Protein AF-A0A963VNA3-F1 (afdb_monomer)

Foldseek 3Di:
DVVCLLVCLVPPDLVRLVVVLVVVLVVLVVVLVVCCVPPVVVRPNVVSVVVSVVSSVVSVVSSVVSVVVVVVVVVVVVVVVVVVVVVVVVVLVQQADPLQRAGAQNVVVVVVVVLLVVQVPDPDFQWKKKKKKKAKPPLVVQCVPQNPVSSSLLSNQLSVQLVVLDDPPKGKYDHDDRMIMIMGTSDDPVRVVVSLVSSQVSQQVRRADPSDRPDGIGMDMDMDMDHD

Structure (mmCIF, N/CA/C/O backbone):
data_AF-A0A963VNA3-F1
#
_entry.id   AF-A0A963VNA3-F1
#
loop_
_atom_site.group_PDB
_atom_site.id
_atom_site.type_symbol
_atom_site.label_atom_id
_atom_site.label_alt_id
_atom_site.label_comp_id
_atom_site.label_asym_id
_atom_site.label_entity_id
_atom_site.label_seq_id
_atom_site.pdbx_PDB_ins_code
_atom_site.Cartn_x
_atom_site.Cartn_y
_atom_site.Cartn_z
_atom_site.occupancy
_atom_site.B_iso_or_equiv
_atom_site.auth_seq_id
_atom_site.auth_comp_id
_atom_site.auth_asym_id
_atom_site.auth_atom_id
_atom_site.pdbx_PDB_model_num
ATOM 1 N N . LEU A 1 1 ? 35.959 -0.599 -39.686 1.00 54.41 1 LEU A N 1
ATOM 2 C CA . LEU A 1 1 ? 35.406 0.758 -39.447 1.00 54.41 1 LEU A CA 1
ATOM 3 C C . LEU A 1 1 ? 33.907 0.744 -39.119 1.00 54.41 1 LEU A C 1
ATOM 5 O O . LEU A 1 1 ? 33.527 1.304 -38.102 1.00 54.41 1 LEU A O 1
ATOM 9 N N . VAL A 1 2 ? 33.069 0.065 -39.918 1.00 52.06 2 VAL A N 1
ATOM 10 C CA . VAL A 1 2 ? 31.602 -0.014 -39.713 1.00 52.06 2 VAL A CA 1
ATOM 11 C C . VAL A 1 2 ? 31.220 -0.516 -38.312 1.00 52.06 2 VAL A C 1
ATOM 13 O O . VAL A 1 2 ? 30.383 0.091 -37.657 1.00 52.06 2 VAL A O 1
ATOM 16 N N . VAL A 1 3 ? 31.900 -1.545 -37.795 1.00 55.53 3 VAL A N 1
ATOM 17 C CA . VAL A 1 3 ? 31.658 -2.074 -36.436 1.00 55.53 3 VAL A CA 1
ATOM 18 C C . VAL A 1 3 ? 31.943 -1.028 -35.344 1.00 55.53 3 VAL A C 1
ATOM 20 O O . VAL A 1 3 ? 31.162 -0.891 -34.410 1.00 55.53 3 VAL A O 1
ATOM 23 N N . VAL A 1 4 ? 33.002 -0.222 -35.487 1.00 58.62 4 VAL A N 1
ATOM 24 C CA . VAL A 1 4 ? 33.363 0.836 -34.519 1.00 58.62 4 VAL A CA 1
ATOM 25 C C . VAL A 1 4 ? 32.332 1.970 -34.518 1.00 58.62 4 VAL A C 1
ATOM 27 O O . VAL A 1 4 ? 32.009 2.502 -33.462 1.00 58.62 4 VAL A O 1
ATOM 30 N N . LEU A 1 5 ? 31.758 2.300 -35.677 1.00 57.56 5 LEU A N 1
ATOM 31 C CA . LEU A 1 5 ? 30.681 3.291 -35.796 1.00 57.56 5 LEU A CA 1
ATOM 32 C C . LEU A 1 5 ? 29.348 2.789 -35.226 1.00 57.56 5 LEU A C 1
ATOM 34 O O . LEU A 1 5 ? 28.646 3.549 -34.563 1.00 57.56 5 LEU A O 1
ATOM 38 N N . VAL A 1 6 ? 29.025 1.509 -35.426 1.00 57.31 6 VAL A N 1
ATOM 39 C CA . VAL A 1 6 ? 27.819 0.882 -34.860 1.00 57.31 6 VAL A CA 1
ATOM 40 C C . VAL A 1 6 ? 27.892 0.825 -33.331 1.00 57.31 6 VAL A C 1
ATOM 42 O O . VAL A 1 6 ? 26.910 1.150 -32.667 1.00 57.31 6 VAL A O 1
ATOM 45 N N . PHE A 1 7 ? 29.053 0.486 -32.757 1.00 58.09 7 PHE A N 1
ATOM 46 C CA . PHE A 1 7 ? 29.244 0.478 -31.301 1.00 58.09 7 PHE A CA 1
ATOM 47 C C . PHE A 1 7 ? 29.410 1.885 -30.706 1.00 58.09 7 PHE A C 1
ATOM 49 O O . PHE A 1 7 ? 28.882 2.155 -29.628 1.00 58.09 7 PHE A O 1
ATOM 56 N N . GLY A 1 8 ? 30.050 2.814 -31.423 1.00 57.50 8 GLY A N 1
ATOM 57 C CA . GLY A 1 8 ? 30.144 4.224 -31.030 1.00 57.50 8 GLY A CA 1
ATOM 58 C C . GLY A 1 8 ? 28.784 4.926 -30.963 1.00 57.50 8 GLY A C 1
ATOM 59 O O . GLY A 1 8 ? 28.607 5.826 -30.150 1.00 57.50 8 GLY A O 1
ATOM 60 N N . GLY A 1 9 ? 27.788 4.461 -31.727 1.00 58.12 9 GLY A N 1
ATOM 61 C CA . GLY A 1 9 ? 26.406 4.951 -31.668 1.00 58.12 9 GLY A CA 1
ATOM 62 C C . GLY A 1 9 ? 25.715 4.798 -30.308 1.00 58.12 9 GLY A C 1
ATOM 63 O O . GLY A 1 9 ? 24.714 5.464 -30.052 1.00 58.12 9 GLY A O 1
ATOM 64 N N . PHE A 1 10 ? 26.245 3.950 -29.422 1.00 57.84 10 PHE A N 1
ATOM 65 C CA . PHE A 1 10 ? 25.701 3.740 -28.079 1.00 57.84 10 PHE A CA 1
ATOM 66 C C . PHE A 1 10 ? 26.322 4.651 -27.010 1.00 57.84 10 PHE A C 1
ATOM 68 O O . PHE A 1 10 ? 25.714 4.830 -25.955 1.00 57.84 10 PHE A O 1
ATOM 75 N N . SER A 1 11 ? 27.497 5.235 -27.263 1.00 57.84 11 SER A N 1
ATOM 76 C CA . SER A 1 11 ? 28.274 5.991 -26.266 1.00 57.84 11 SER A CA 1
ATOM 77 C C . SER A 1 11 ? 28.661 7.405 -26.707 1.00 57.84 11 SER A C 1
ATOM 79 O O . SER A 1 11 ? 28.899 8.261 -25.857 1.00 57.84 11 SER A O 1
ATOM 81 N N . ALA A 1 12 ? 28.691 7.683 -28.011 1.00 62.47 12 ALA A N 1
ATOM 82 C CA . ALA A 1 12 ? 29.064 8.979 -28.556 1.00 62.47 12 ALA A CA 1
ATOM 83 C C . ALA A 1 12 ? 27.859 9.924 -28.663 1.00 62.47 12 ALA A C 1
ATOM 85 O O . ALA A 1 12 ? 26.745 9.551 -29.035 1.00 62.47 12 ALA A O 1
ATOM 86 N N . THR A 1 13 ? 28.089 11.197 -28.363 1.00 68.19 13 THR A N 1
ATOM 87 C CA . THR A 1 13 ? 27.110 12.261 -28.606 1.00 68.19 13 THR A CA 1
ATOM 88 C C . THR A 1 13 ? 26.896 12.476 -30.114 1.00 68.19 13 THR A C 1
ATOM 90 O O . THR A 1 13 ? 27.803 12.207 -30.907 1.00 68.19 13 THR A O 1
ATOM 93 N N . PRO A 1 14 ? 25.745 13.030 -30.548 1.00 68.69 14 PRO A N 1
ATOM 94 C CA . PRO A 1 14 ? 25.487 13.309 -31.966 1.00 68.69 14 PRO A CA 1
ATOM 95 C C . PRO A 1 14 ? 26.593 14.140 -32.638 1.00 68.69 14 PRO A C 1
ATOM 97 O O . PRO A 1 14 ? 26.905 13.938 -33.809 1.00 68.69 14 PRO A O 1
ATOM 100 N N . ME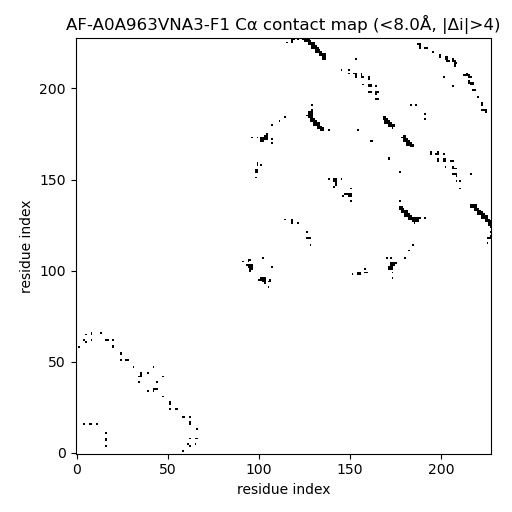T A 1 15 ? 27.235 15.039 -31.885 1.00 70.44 15 MET A N 1
ATOM 101 C CA . MET A 1 15 ? 28.359 15.850 -32.358 1.00 70.44 15 MET A CA 1
ATOM 102 C C . MET A 1 15 ? 29.630 15.016 -32.573 1.00 70.44 15 MET A C 1
ATOM 104 O O . MET A 1 15 ? 30.284 15.154 -33.604 1.00 70.44 15 MET A O 1
ATOM 108 N N . GLN A 1 16 ? 29.945 14.102 -31.651 1.00 74.69 16 GLN A N 1
ATOM 109 C CA . GLN A 1 16 ? 31.069 13.169 -31.790 1.00 74.69 16 GLN A CA 1
ATOM 110 C C . GLN A 1 16 ? 30.852 12.185 -32.948 1.00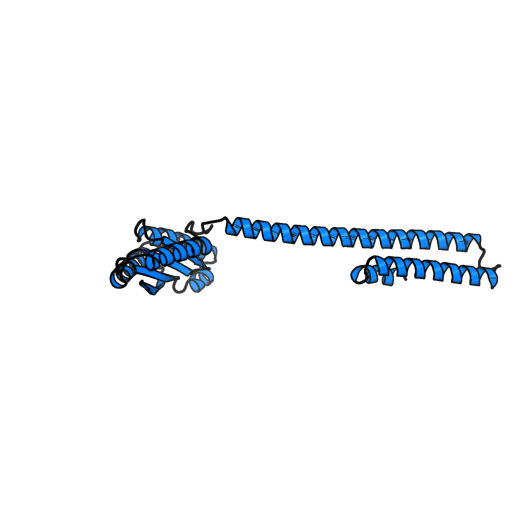 74.69 16 GLN A C 1
ATOM 112 O O . GLN A 1 16 ? 31.788 11.909 -33.689 1.00 74.69 16 GLN A O 1
ATOM 117 N N . MET A 1 17 ? 29.619 11.714 -33.164 1.00 71.56 17 MET A N 1
ATOM 118 C CA . MET A 1 17 ? 29.275 10.866 -34.315 1.00 71.56 17 MET A CA 1
ATOM 119 C C . MET A 1 17 ? 29.457 11.591 -35.649 1.00 71.56 17 MET A C 1
ATOM 121 O O . MET A 1 17 ? 30.030 11.019 -36.576 1.00 71.56 17 MET A O 1
ATOM 125 N N . ARG A 1 18 ? 29.033 12.857 -35.745 1.00 72.19 18 ARG A N 1
ATOM 126 C CA . ARG A 1 18 ? 29.261 13.678 -36.946 1.00 72.19 18 ARG A CA 1
ATOM 127 C C . ARG A 1 18 ? 30.748 13.921 -37.190 1.00 72.19 18 ARG A C 1
ATOM 129 O O . ARG A 1 18 ? 31.206 13.726 -38.311 1.00 72.19 18 ARG A O 1
ATOM 136 N N . ALA A 1 19 ? 31.508 14.268 -36.151 1.00 77.44 19 ALA A N 1
ATOM 137 C CA . ALA A 1 19 ? 32.954 14.460 -36.252 1.00 77.44 19 ALA A CA 1
ATOM 138 C C . ALA A 1 19 ? 33.680 13.176 -36.691 1.00 77.44 19 ALA A C 1
ATOM 140 O O . ALA A 1 19 ? 34.539 13.225 -37.569 1.00 77.44 19 ALA A O 1
ATOM 141 N N . LEU A 1 20 ? 33.288 12.019 -36.146 1.00 76.81 20 LEU A N 1
ATOM 142 C CA . LEU A 1 20 ? 33.844 10.719 -36.520 1.00 76.81 20 LEU A CA 1
ATOM 143 C C . LEU A 1 20 ? 33.520 10.351 -37.976 1.00 76.81 20 LEU A C 1
ATOM 145 O O . LEU A 1 20 ? 34.381 9.818 -38.672 1.00 76.81 20 LEU A O 1
ATOM 149 N N . CYS A 1 21 ? 32.311 10.665 -38.457 1.00 73.38 21 CYS A N 1
ATOM 150 C CA . CYS A 1 21 ? 31.936 10.455 -39.858 1.00 73.38 21 CYS A CA 1
ATOM 151 C C . CYS A 1 21 ? 32.753 11.338 -40.804 1.00 73.38 21 CYS A C 1
ATOM 153 O O . CYS A 1 21 ? 33.287 10.834 -41.788 1.00 73.38 21 CYS A O 1
ATOM 155 N N . VAL A 1 22 ? 32.902 12.629 -40.487 1.00 79.25 22 VAL A N 1
ATOM 156 C CA . VAL A 1 22 ? 33.732 13.552 -41.276 1.00 79.25 22 VAL A CA 1
ATOM 157 C C . VAL A 1 22 ? 35.183 13.075 -41.300 1.00 79.25 22 VAL A C 1
ATOM 159 O O . VAL A 1 22 ? 35.778 12.992 -42.368 1.00 79.25 22 VAL A O 1
ATOM 162 N N . TYR A 1 23 ? 35.738 12.686 -40.151 1.00 81.75 23 TYR A N 1
ATOM 163 C CA . TYR A 1 23 ? 37.095 12.149 -40.060 1.00 81.75 23 TYR A CA 1
ATOM 164 C C . TYR A 1 23 ? 37.282 10.883 -40.911 1.00 81.75 23 TYR A C 1
ATOM 166 O O . TYR A 1 23 ? 38.237 10.793 -41.682 1.00 81.75 23 TYR A O 1
ATOM 174 N N . ALA A 1 24 ? 36.351 9.928 -40.819 1.00 75.62 24 ALA A N 1
ATOM 175 C CA . ALA A 1 24 ? 36.387 8.685 -41.583 1.00 75.62 24 ALA A CA 1
ATOM 176 C C . ALA A 1 24 ? 36.330 8.921 -43.100 1.00 75.62 24 ALA A C 1
ATOM 178 O O . ALA A 1 24 ? 37.108 8.322 -43.841 1.00 75.62 24 ALA A O 1
ATOM 179 N N . VAL A 1 25 ? 35.437 9.805 -43.556 1.00 79.31 25 VAL A N 1
ATOM 180 C CA . VAL A 1 25 ? 35.301 10.156 -44.977 1.00 79.31 25 VAL A CA 1
ATOM 181 C C . VAL A 1 25 ? 36.549 10.887 -45.475 1.00 79.31 25 VAL A C 1
ATOM 183 O O . VAL A 1 25 ? 37.073 10.535 -46.529 1.00 79.31 25 VAL A O 1
ATOM 186 N N . SER A 1 26 ? 37.088 11.836 -44.708 1.00 81.62 26 SER A N 1
ATOM 187 C CA . SER A 1 26 ? 38.315 12.558 -45.070 1.00 81.62 26 SER A CA 1
ATOM 188 C C . SER A 1 26 ? 39.531 11.635 -45.174 1.00 81.62 26 SER A C 1
ATOM 190 O O . SER A 1 26 ? 40.297 11.733 -46.131 1.00 81.62 26 SER A O 1
ATOM 192 N N . LEU A 1 27 ? 39.697 10.703 -44.228 1.00 81.94 27 LEU A N 1
ATOM 193 C CA . LEU A 1 27 ? 40.788 9.725 -44.253 1.00 81.94 27 LEU A CA 1
ATOM 194 C C . LEU A 1 27 ? 40.659 8.770 -45.451 1.00 81.94 27 LEU A C 1
ATOM 196 O O . LEU A 1 27 ? 41.651 8.485 -46.125 1.00 81.94 27 LEU A O 1
ATOM 200 N N . LEU A 1 28 ? 39.437 8.321 -45.762 1.00 79.19 28 LEU A N 1
ATOM 201 C CA . LEU A 1 28 ? 39.163 7.516 -46.953 1.00 79.19 28 LEU A CA 1
ATOM 202 C C . LEU A 1 28 ? 39.533 8.289 -48.230 1.00 79.19 28 LEU A C 1
ATOM 204 O O . LEU A 1 28 ? 40.262 7.771 -49.067 1.00 79.19 28 LEU A O 1
ATOM 208 N N . GLY A 1 29 ? 39.115 9.552 -48.348 1.00 79.94 29 GLY A N 1
ATOM 209 C CA . GLY A 1 29 ? 39.447 10.401 -49.495 1.00 79.94 29 GLY A CA 1
ATOM 210 C C . GLY A 1 29 ? 40.955 10.603 -49.682 1.00 79.94 29 GLY A C 1
ATOM 211 O O . GLY A 1 29 ? 41.462 10.467 -50.794 1.00 79.94 29 GLY A O 1
ATOM 212 N N . LEU A 1 30 ? 41.690 10.849 -48.591 1.00 84.25 30 LEU A N 1
ATOM 213 C CA . LEU A 1 30 ? 43.151 11.004 -48.604 1.00 84.25 30 LEU A CA 1
ATOM 214 C C . LEU A 1 30 ? 43.872 9.723 -49.041 1.00 84.25 30 LEU A C 1
ATOM 216 O O . LEU A 1 30 ? 44.790 9.778 -49.857 1.00 84.25 30 LEU A O 1
ATOM 220 N N . THR A 1 31 ? 43.451 8.567 -48.521 1.00 81.88 31 THR A N 1
ATOM 221 C CA . THR A 1 31 ? 44.050 7.271 -48.890 1.00 81.88 31 THR A CA 1
ATOM 222 C C . THR A 1 31 ? 43.790 6.899 -50.348 1.00 81.88 31 THR A C 1
ATOM 224 O O . THR A 1 31 ? 44.700 6.389 -51.004 1.00 81.88 31 THR A O 1
ATOM 227 N N . MET A 1 32 ? 42.603 7.210 -50.879 1.00 77.69 32 MET A N 1
ATOM 228 C CA . MET A 1 32 ? 42.302 7.020 -52.301 1.00 77.69 32 MET A CA 1
ATOM 229 C C . MET A 1 32 ? 43.140 7.938 -53.186 1.00 77.69 32 MET A C 1
ATOM 231 O O . MET A 1 32 ? 43.751 7.470 -54.146 1.00 77.69 32 MET A O 1
ATOM 235 N N . LEU A 1 33 ? 43.243 9.223 -52.834 1.00 80.75 33 LEU A N 1
ATOM 236 C CA . LEU A 1 33 ? 44.062 10.175 -53.581 1.00 80.75 33 LEU A CA 1
ATOM 237 C C . LEU A 1 33 ? 45.524 9.717 -53.643 1.00 80.75 33 LEU A C 1
ATOM 239 O O . LEU A 1 33 ? 46.120 9.697 -54.718 1.00 80.75 33 LEU A O 1
ATOM 243 N N . TRP A 1 34 ? 46.078 9.276 -52.514 1.00 83.50 34 TRP A N 1
ATOM 244 C CA . TRP A 1 34 ? 47.449 8.775 -52.453 1.00 83.50 34 TRP A CA 1
ATOM 245 C C . TRP A 1 34 ? 47.665 7.546 -53.350 1.00 83.50 34 TRP A C 1
ATOM 247 O O . TRP A 1 34 ? 48.599 7.543 -54.146 1.00 83.50 34 TRP A O 1
ATOM 257 N N . LYS A 1 35 ? 46.767 6.550 -53.303 1.00 76.31 35 LYS A N 1
ATOM 258 C CA . LYS A 1 35 ? 46.851 5.340 -54.145 1.00 76.31 35 LYS A CA 1
ATOM 259 C C . LYS A 1 35 ? 46.734 5.626 -55.640 1.00 76.31 35 LYS A C 1
ATOM 261 O O . LYS A 1 35 ? 47.456 5.026 -56.434 1.00 76.31 35 LYS A O 1
ATOM 266 N N . THR A 1 36 ? 45.852 6.550 -56.028 1.00 79.00 36 THR A N 1
ATOM 267 C CA . THR A 1 36 ? 45.710 6.942 -57.441 1.00 79.00 36 THR A CA 1
ATOM 268 C C . THR A 1 36 ? 46.961 7.633 -57.987 1.00 79.00 36 THR A C 1
ATOM 270 O O . THR A 1 36 ? 47.241 7.512 -59.176 1.00 79.00 36 THR A O 1
ATOM 273 N N . GLN A 1 37 ? 47.739 8.318 -57.139 1.00 80.44 37 GLN A N 1
ATOM 274 C CA . GLN A 1 37 ? 48.995 8.958 -57.542 1.00 80.44 37 GLN A CA 1
ATOM 275 C C . GLN A 1 37 ? 50.179 7.985 -57.582 1.00 80.44 37 GLN A C 1
ATOM 277 O O . GLN A 1 37 ? 51.045 8.127 -58.443 1.00 80.44 37 GLN A O 1
ATOM 282 N N . THR A 1 38 ? 50.239 7.010 -56.671 1.00 81.56 38 THR A N 1
ATOM 283 C CA . THR A 1 38 ? 51.375 6.079 -56.571 1.00 81.56 38 THR A CA 1
ATOM 284 C C . THR A 1 38 ? 51.263 4.874 -57.504 1.00 81.56 38 THR A C 1
ATOM 286 O O . THR A 1 38 ? 52.278 4.434 -58.038 1.00 81.56 38 THR A O 1
ATOM 289 N N . GLU A 1 39 ? 50.056 4.352 -57.750 1.00 80.31 39 GLU A N 1
ATOM 290 C CA . GLU A 1 39 ? 49.834 3.153 -58.577 1.00 80.31 39 GLU A CA 1
ATOM 291 C C . GLU A 1 39 ? 48.634 3.300 -59.548 1.00 80.31 39 GLU A C 1
ATOM 293 O O . GLU A 1 39 ? 47.676 2.517 -59.499 1.00 80.31 39 GLU A O 1
ATOM 298 N N . PRO A 1 40 ? 48.666 4.261 -60.493 1.00 74.75 40 PRO A N 1
ATOM 299 C CA . PRO A 1 40 ? 47.527 4.572 -61.368 1.00 74.75 40 PRO A CA 1
ATOM 300 C C . PRO A 1 40 ? 47.103 3.423 -62.299 1.00 74.75 40 PRO A C 1
ATOM 302 O O . PRO A 1 40 ? 45.934 3.329 -62.665 1.00 74.75 40 PRO A O 1
ATOM 305 N N . ALA A 1 41 ? 48.021 2.518 -62.664 1.00 74.31 41 ALA A N 1
ATOM 306 C CA . ALA A 1 41 ? 47.715 1.351 -63.501 1.00 74.31 41 ALA A CA 1
ATOM 307 C C . ALA A 1 41 ? 46.897 0.272 -62.767 1.00 74.31 41 ALA A C 1
ATOM 309 O O . ALA A 1 41 ? 46.247 -0.554 -63.406 1.00 74.31 41 ALA A O 1
ATOM 310 N N . ARG A 1 42 ? 46.939 0.267 -61.429 1.00 74.69 42 ARG A N 1
ATOM 311 C CA . ARG A 1 42 ? 46.263 -0.718 -60.576 1.00 74.69 42 ARG A CA 1
ATOM 312 C C . ARG A 1 42 ? 45.007 -0.143 -59.912 1.00 74.69 42 ARG A C 1
ATOM 314 O O . ARG A 1 42 ? 44.090 -0.903 -59.622 1.00 74.69 42 ARG A O 1
ATOM 321 N N . TYR A 1 43 ? 44.949 1.181 -59.739 1.00 75.31 43 TYR A N 1
ATOM 322 C CA . TYR A 1 43 ? 43.833 1.902 -59.118 1.00 75.31 43 TYR A CA 1
ATOM 323 C C . TYR A 1 43 ? 43.325 3.034 -60.026 1.00 75.31 43 TYR A C 1
ATOM 325 O O . TYR A 1 43 ? 43.683 4.201 -59.836 1.00 75.31 43 TYR A O 1
ATOM 333 N N . PRO A 1 44 ? 42.491 2.720 -61.036 1.00 79.25 44 PRO A N 1
ATOM 334 C CA . PRO A 1 44 ? 41.890 3.741 -61.881 1.00 79.25 44 PRO A CA 1
ATOM 335 C C . PRO A 1 44 ? 40.944 4.631 -61.062 1.00 79.25 44 PRO A C 1
ATOM 337 O O . PRO A 1 44 ? 40.088 4.154 -60.314 1.00 79.25 44 PRO A O 1
ATOM 340 N N . TRP A 1 45 ? 41.068 5.945 -61.250 1.00 74.75 45 TRP A N 1
ATOM 341 C CA . TRP A 1 45 ? 40.360 6.970 -60.474 1.00 74.75 45 TRP A CA 1
ATOM 342 C C . TRP A 1 45 ? 38.825 6.837 -60.496 1.00 74.75 45 TRP A C 1
ATOM 344 O O . TRP A 1 45 ? 38.160 7.224 -59.537 1.00 74.75 45 TRP A O 1
ATOM 354 N N . THR A 1 46 ? 38.250 6.256 -61.552 1.00 77.56 46 THR A N 1
ATOM 355 C CA . THR A 1 46 ? 36.800 6.038 -61.684 1.00 77.56 46 THR A CA 1
ATOM 356 C C . THR A 1 46 ? 36.264 4.991 -60.705 1.00 77.56 46 THR A C 1
ATOM 358 O O . THR A 1 46 ? 35.175 5.167 -60.159 1.00 77.56 46 THR A O 1
ATOM 361 N N . GLN A 1 47 ? 37.025 3.922 -60.443 1.00 77.06 47 GLN A N 1
ATOM 362 C CA . GLN A 1 47 ? 36.626 2.875 -59.501 1.00 77.06 47 GLN A CA 1
ATOM 363 C C . GLN A 1 47 ? 36.763 3.362 -58.060 1.00 77.06 47 GLN A C 1
ATOM 365 O O . GLN A 1 47 ? 35.865 3.141 -57.251 1.00 77.06 47 GLN A O 1
ATOM 370 N N . GLU A 1 48 ? 37.838 4.080 -57.733 1.00 75.88 48 GLU A N 1
ATOM 371 C CA . GLU A 1 48 ? 38.028 4.606 -56.377 1.00 75.88 48 GLU A CA 1
ATOM 372 C C . GLU A 1 48 ? 37.016 5.698 -56.018 1.00 75.88 48 GLU A C 1
ATOM 374 O O . GLU A 1 48 ? 36.530 5.752 -54.886 1.00 75.88 48 GLU A O 1
ATOM 379 N N . LEU A 1 49 ? 36.599 6.505 -57.000 1.00 79.50 49 LEU A N 1
ATOM 380 C CA . LEU A 1 49 ? 35.509 7.460 -56.819 1.00 79.50 49 LEU A CA 1
ATOM 381 C C . LEU A 1 49 ? 34.181 6.756 -56.501 1.00 79.50 49 LEU A C 1
ATOM 383 O O . LEU A 1 49 ? 33.462 7.186 -55.599 1.00 79.50 49 LEU A O 1
ATOM 387 N N . ALA A 1 50 ? 33.862 5.657 -57.192 1.00 80.50 50 ALA A N 1
ATOM 388 C CA . ALA A 1 50 ? 32.649 4.886 -56.924 1.00 80.50 50 ALA A CA 1
ATOM 389 C C . ALA A 1 50 ? 32.650 4.292 -55.502 1.00 80.50 50 ALA A C 1
ATOM 391 O O . ALA A 1 50 ? 31.663 4.431 -54.776 1.00 80.50 50 ALA A O 1
ATOM 392 N N . HIS A 1 51 ? 33.771 3.706 -55.062 1.00 77.56 51 HIS A N 1
ATOM 393 C CA . HIS A 1 51 ? 33.919 3.199 -53.693 1.00 77.56 51 HIS A CA 1
ATOM 394 C C . HIS A 1 51 ? 33.798 4.315 -52.649 1.00 77.56 51 HIS A C 1
ATOM 396 O O . HIS A 1 51 ? 33.133 4.128 -51.628 1.00 77.56 51 HIS A O 1
ATOM 402 N N . PHE A 1 52 ? 34.383 5.487 -52.912 1.00 80.25 52 PHE A N 1
ATOM 403 C CA . PHE A 1 52 ? 34.270 6.649 -52.034 1.00 80.25 52 PHE A CA 1
ATOM 404 C C . PHE A 1 52 ? 32.817 7.121 -51.891 1.00 80.25 52 PHE A C 1
ATOM 406 O O . PHE A 1 52 ? 32.346 7.321 -50.771 1.00 80.25 52 PHE A O 1
ATOM 413 N N . VAL A 1 53 ? 32.079 7.245 -52.999 1.00 85.00 53 VAL A N 1
ATOM 414 C CA . VAL A 1 53 ? 30.669 7.670 -52.988 1.00 85.00 53 VAL A CA 1
ATOM 415 C C . VAL A 1 53 ? 29.793 6.669 -52.227 1.00 85.00 53 VAL A C 1
ATOM 417 O O . VAL A 1 53 ? 28.976 7.072 -51.394 1.00 85.00 53 VAL A O 1
ATOM 420 N N . ILE A 1 54 ? 29.985 5.364 -52.444 1.00 84.44 54 ILE A N 1
ATOM 421 C CA . ILE A 1 54 ? 29.247 4.313 -51.724 1.00 84.44 54 ILE A CA 1
ATOM 422 C C . ILE A 1 54 ? 29.570 4.352 -50.225 1.00 84.44 54 ILE A C 1
ATOM 424 O O . ILE A 1 54 ? 28.666 4.321 -49.392 1.00 84.44 54 ILE A O 1
ATOM 428 N N . ALA A 1 55 ? 30.847 4.472 -49.856 1.00 78.19 55 ALA A N 1
ATOM 429 C CA . ALA A 1 55 ? 31.248 4.534 -48.455 1.00 78.19 55 ALA A CA 1
ATOM 430 C C . ALA A 1 55 ? 30.709 5.794 -47.760 1.00 78.19 55 ALA A C 1
ATOM 432 O O . ALA A 1 55 ? 30.179 5.701 -46.654 1.00 78.19 55 ALA A O 1
ATOM 433 N N . ALA A 1 56 ? 30.787 6.961 -48.406 1.00 80.44 56 ALA A N 1
ATOM 434 C CA . ALA A 1 56 ? 30.286 8.219 -47.856 1.00 80.44 56 ALA A CA 1
ATOM 435 C C . ALA A 1 56 ? 28.762 8.192 -47.650 1.00 80.44 56 ALA A C 1
ATOM 437 O O . ALA A 1 56 ? 28.269 8.596 -46.592 1.00 80.44 56 ALA A O 1
ATOM 438 N N . THR A 1 57 ? 28.012 7.669 -48.623 1.00 85.62 57 THR A N 1
ATOM 439 C CA . THR A 1 57 ? 26.552 7.515 -48.513 1.00 85.62 57 THR A CA 1
ATOM 440 C C . THR A 1 57 ? 26.162 6.506 -47.431 1.00 85.62 57 THR A C 1
ATOM 442 O O . THR A 1 57 ? 25.328 6.829 -46.584 1.00 85.62 57 THR A O 1
ATOM 445 N N . MET A 1 58 ? 26.809 5.336 -47.372 1.00 82.31 58 MET A N 1
ATOM 446 C CA . MET A 1 58 ? 26.568 4.332 -46.326 1.00 82.31 58 MET A CA 1
ATOM 447 C C . MET A 1 58 ? 26.886 4.852 -44.921 1.00 82.31 58 MET A C 1
ATOM 449 O O . MET A 1 58 ? 26.096 4.650 -44.001 1.00 82.31 58 MET A O 1
ATOM 453 N N . LEU A 1 59 ? 28.018 5.541 -44.744 1.00 78.94 59 LEU A N 1
ATOM 454 C CA . LEU A 1 59 ? 28.414 6.125 -43.459 1.00 78.94 59 LEU A CA 1
ATOM 455 C C . LEU A 1 59 ? 27.405 7.172 -42.981 1.00 78.94 59 LEU A C 1
ATOM 457 O O . LEU A 1 59 ? 27.014 7.173 -41.813 1.00 78.94 59 LEU A O 1
ATOM 461 N N . THR A 1 60 ? 26.940 8.021 -43.896 1.00 80.00 60 THR A N 1
ATOM 462 C CA . THR A 1 60 ? 25.954 9.063 -43.595 1.00 80.00 60 THR A CA 1
ATOM 463 C C . THR A 1 60 ? 24.598 8.452 -43.236 1.00 80.00 60 THR A C 1
ATOM 465 O O . THR A 1 60 ? 23.991 8.839 -42.236 1.00 80.00 60 THR A O 1
ATOM 468 N N . ALA A 1 61 ? 24.144 7.446 -43.992 1.00 83.31 61 ALA A N 1
ATOM 469 C CA . ALA A 1 61 ? 22.906 6.723 -43.713 1.00 83.31 61 ALA A CA 1
ATOM 470 C C . ALA A 1 61 ? 22.962 5.987 -42.362 1.00 83.31 61 ALA A C 1
ATOM 472 O O . ALA A 1 61 ? 22.016 6.061 -41.578 1.00 83.31 61 ALA A O 1
ATOM 473 N N . ALA A 1 62 ? 24.084 5.331 -42.048 1.00 78.44 62 ALA A N 1
ATOM 474 C CA . ALA A 1 62 ? 24.285 4.652 -40.770 1.00 78.44 62 ALA A CA 1
ATOM 475 C C . ALA A 1 62 ? 24.266 5.632 -39.585 1.00 78.44 62 ALA A C 1
ATOM 477 O O . ALA A 1 62 ? 23.620 5.359 -38.572 1.00 78.44 62 ALA A O 1
ATOM 478 N N . ALA A 1 63 ? 24.916 6.793 -39.720 1.00 78.06 63 ALA A N 1
ATOM 479 C CA . ALA A 1 63 ? 24.900 7.837 -38.698 1.00 78.06 63 ALA A CA 1
ATOM 480 C C . ALA A 1 63 ? 23.487 8.397 -38.468 1.00 78.06 63 ALA A C 1
ATOM 482 O O . ALA A 1 63 ? 23.055 8.522 -37.320 1.00 78.06 63 ALA A O 1
ATOM 483 N N . TYR A 1 64 ? 22.746 8.665 -39.549 1.00 84.88 64 TYR A N 1
ATOM 484 C CA . TYR A 1 64 ? 21.352 9.108 -39.481 1.00 84.88 64 TYR A CA 1
ATOM 485 C C . TYR A 1 64 ? 20.457 8.074 -38.780 1.00 84.88 64 TYR A C 1
ATOM 487 O O . TYR A 1 64 ? 19.699 8.416 -37.871 1.00 84.88 64 TYR A O 1
ATOM 495 N N . MET A 1 65 ? 20.589 6.794 -39.140 1.00 83.38 65 MET A N 1
ATOM 496 C CA . MET A 1 65 ? 19.831 5.699 -38.526 1.00 83.38 65 MET A CA 1
ATOM 497 C C . MET A 1 65 ? 20.143 5.527 -37.036 1.00 83.38 65 MET A C 1
ATOM 499 O O . MET A 1 65 ? 19.225 5.358 -36.230 1.00 83.38 65 MET A O 1
ATOM 503 N N . ALA A 1 66 ? 21.417 5.607 -36.644 1.00 79.06 66 ALA A N 1
ATOM 504 C CA . ALA A 1 66 ? 21.823 5.535 -35.242 1.00 79.06 66 ALA A CA 1
ATOM 505 C C . ALA A 1 66 ? 21.256 6.707 -34.419 1.00 79.06 66 ALA A C 1
ATOM 507 O O . ALA A 1 66 ? 20.793 6.514 -33.288 1.00 79.06 66 ALA A O 1
ATOM 508 N N . GLU A 1 67 ? 21.236 7.913 -34.995 1.00 83.31 67 GLU A N 1
ATOM 509 C CA . GLU A 1 67 ? 20.635 9.090 -34.370 1.00 83.31 67 GLU A CA 1
ATOM 510 C C . GLU A 1 67 ? 19.111 8.929 -34.216 1.00 83.31 67 GLU A C 1
ATOM 512 O O . GLU A 1 67 ? 18.575 9.170 -33.131 1.00 83.31 67 GLU A O 1
ATOM 517 N N . MET A 1 68 ? 18.417 8.450 -35.254 1.00 87.12 68 MET A N 1
ATOM 518 C CA . MET A 1 68 ? 16.975 8.176 -35.225 1.00 87.12 68 MET A CA 1
ATOM 519 C C . MET A 1 68 ? 16.610 7.138 -34.157 1.00 87.12 68 MET A C 1
ATOM 521 O O . MET A 1 68 ? 15.730 7.376 -33.327 1.00 87.12 68 MET A O 1
ATOM 525 N N . LEU A 1 69 ? 17.317 6.005 -34.122 1.00 87.75 69 LEU A N 1
ATOM 526 C CA . LEU A 1 69 ? 17.066 4.940 -33.151 1.00 87.75 69 LEU A CA 1
ATOM 527 C C . 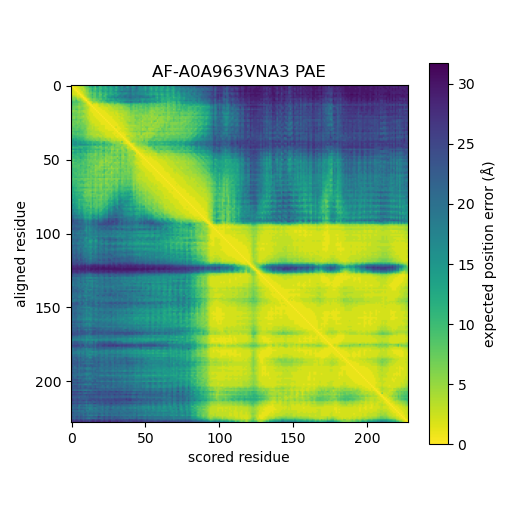LEU A 1 69 ? 17.292 5.422 -31.713 1.00 87.75 69 LEU A C 1
ATOM 529 O O . LEU A 1 69 ? 16.512 5.106 -30.812 1.00 87.75 69 LEU A O 1
ATOM 533 N N . SER A 1 70 ? 18.334 6.226 -31.497 1.00 86.00 70 SER A N 1
ATOM 534 C CA . SER A 1 70 ? 18.618 6.831 -30.195 1.00 86.00 70 SER A CA 1
ATOM 535 C C . SER A 1 70 ? 17.521 7.804 -29.763 1.00 86.00 70 SER A C 1
ATOM 537 O O . SER A 1 70 ? 17.115 7.784 -28.600 1.00 86.00 70 SER A O 1
ATOM 539 N N . ARG A 1 71 ? 17.005 8.628 -30.686 1.00 89.19 71 ARG A N 1
ATOM 540 C CA . ARG A 1 71 ? 15.875 9.537 -30.428 1.00 89.19 71 ARG A CA 1
ATOM 541 C C . ARG A 1 71 ? 14.618 8.755 -30.055 1.00 89.19 71 ARG A C 1
ATOM 543 O O . ARG A 1 71 ? 14.055 9.014 -28.998 1.00 89.19 71 ARG A O 1
ATOM 550 N N . LEU A 1 72 ? 14.250 7.748 -30.848 1.00 92.75 72 LEU A N 1
ATOM 551 C CA . LEU A 1 72 ? 13.090 6.892 -30.583 1.00 92.75 72 LEU A CA 1
ATOM 552 C C . LEU A 1 72 ? 13.176 6.217 -29.212 1.00 92.75 72 LEU A C 1
ATOM 554 O O . LEU A 1 72 ? 12.238 6.303 -28.425 1.00 92.75 72 LEU A O 1
ATOM 558 N N . ARG A 1 73 ? 14.319 5.604 -28.881 1.00 89.62 73 ARG A N 1
ATOM 559 C CA . ARG A 1 73 ? 14.533 4.978 -27.565 1.00 89.62 73 ARG A CA 1
ATOM 560 C C . ARG A 1 73 ? 14.385 5.976 -26.418 1.00 89.62 73 ARG A C 1
ATOM 562 O O . ARG A 1 73 ? 13.771 5.645 -25.406 1.00 89.62 73 ARG A O 1
ATOM 569 N N . ARG A 1 74 ? 14.928 7.191 -26.562 1.00 90.62 74 ARG A N 1
ATOM 570 C CA . ARG A 1 74 ? 14.796 8.253 -25.549 1.00 90.62 74 ARG A CA 1
ATOM 571 C C . ARG A 1 74 ? 13.343 8.673 -25.374 1.00 90.62 74 ARG A C 1
ATOM 573 O O . ARG A 1 74 ? 12.885 8.737 -24.239 1.00 90.62 74 ARG A O 1
ATOM 580 N N . THR A 1 75 ? 12.616 8.884 -26.470 1.00 94.19 75 THR A N 1
ATOM 581 C CA . THR A 1 75 ? 11.191 9.223 -26.427 1.00 94.19 75 THR A CA 1
ATOM 582 C C . THR A 1 75 ? 10.376 8.110 -25.777 1.00 94.19 75 THR A C 1
ATOM 584 O O . THR A 1 75 ? 9.594 8.392 -24.879 1.00 94.19 75 THR A O 1
ATOM 587 N N . LEU A 1 76 ? 10.593 6.844 -26.150 1.00 95.81 76 LEU A N 1
ATOM 588 C CA . LEU A 1 76 ? 9.909 5.707 -25.525 1.00 95.81 76 LEU A CA 1
ATOM 589 C C . LEU A 1 76 ? 10.180 5.638 -24.019 1.00 95.81 76 LEU A C 1
ATOM 591 O O . LEU A 1 76 ? 9.247 5.476 -23.237 1.00 95.81 76 LEU A O 1
ATOM 595 N N . LYS A 1 77 ? 11.439 5.822 -23.601 1.00 93.81 77 LYS A N 1
ATOM 596 C CA . LYS A 1 77 ? 11.804 5.854 -22.180 1.00 93.81 77 LYS A CA 1
ATOM 597 C C . LYS A 1 77 ? 11.104 6.998 -21.438 1.00 93.81 77 LYS A C 1
ATOM 599 O O . LYS A 1 77 ? 10.578 6.770 -20.355 1.00 93.81 77 LYS A O 1
ATOM 604 N N . GLN A 1 78 ? 11.073 8.198 -22.018 1.00 95.38 78 GLN A N 1
ATOM 605 C CA . GLN A 1 78 ? 10.374 9.349 -21.436 1.00 95.38 78 GLN A CA 1
ATOM 606 C C . GLN A 1 78 ? 8.872 9.090 -21.312 1.00 95.38 78 GLN A C 1
ATOM 608 O O . GLN A 1 78 ? 8.318 9.270 -20.235 1.00 95.38 78 GLN A O 1
ATOM 613 N N . ARG A 1 79 ? 8.223 8.583 -22.367 1.00 95.62 79 ARG A N 1
ATOM 614 C CA . ARG A 1 79 ? 6.794 8.237 -22.333 1.00 95.62 79 ARG A CA 1
ATOM 615 C C . ARG A 1 79 ? 6.479 7.168 -21.291 1.00 95.62 79 ARG A C 1
ATOM 617 O O . ARG A 1 79 ? 5.482 7.287 -20.592 1.00 95.62 79 ARG A O 1
ATOM 624 N N . ALA A 1 80 ? 7.335 6.156 -21.147 1.00 95.19 80 ALA A N 1
ATOM 625 C CA . ALA A 1 80 ? 7.173 5.139 -20.112 1.00 95.19 80 ALA A CA 1
ATOM 626 C C . ALA A 1 80 ? 7.263 5.739 -18.698 1.00 95.19 80 ALA A C 1
ATOM 628 O O . ALA A 1 80 ? 6.471 5.382 -17.831 1.00 95.19 80 ALA A O 1
ATOM 629 N N . GLN A 1 81 ? 8.186 6.680 -18.475 1.00 95.50 81 GLN A N 1
ATOM 630 C CA . GLN A 1 81 ? 8.305 7.396 -17.202 1.00 95.50 81 GLN A CA 1
ATOM 631 C C . GLN A 1 81 ? 7.100 8.308 -16.935 1.00 95.50 81 GLN A C 1
ATOM 633 O O . GLN A 1 81 ? 6.582 8.311 -15.822 1.00 95.50 81 GLN A O 1
ATOM 638 N N . GLU A 1 82 ? 6.624 9.040 -17.945 1.00 94.88 82 GLU A N 1
ATOM 639 C CA . GLU A 1 82 ? 5.412 9.866 -17.851 1.00 94.88 82 GLU A CA 1
ATOM 640 C C . GLU A 1 82 ? 4.182 9.019 -17.515 1.00 94.88 82 GLU A C 1
ATOM 642 O O . GLU A 1 82 ? 3.414 9.382 -16.627 1.00 94.88 82 GLU A O 1
ATOM 647 N N . LEU A 1 83 ? 4.016 7.871 -18.181 1.00 95.38 83 LEU A N 1
ATOM 648 C CA . LEU A 1 83 ? 2.918 6.946 -17.916 1.00 95.38 83 LEU A CA 1
ATOM 649 C C . LEU A 1 83 ? 3.001 6.372 -16.500 1.00 95.38 83 LEU A C 1
ATOM 651 O O . LEU A 1 83 ? 1.991 6.341 -15.805 1.00 95.38 83 LEU A O 1
ATOM 655 N N . ALA A 1 84 ? 4.190 5.955 -16.059 1.00 90.81 84 ALA A N 1
ATOM 656 C CA . ALA A 1 84 ? 4.394 5.463 -14.700 1.00 90.81 84 ALA A CA 1
ATOM 657 C C . ALA A 1 84 ? 4.026 6.531 -13.660 1.00 90.81 84 ALA A C 1
ATOM 659 O O . ALA A 1 84 ? 3.277 6.240 -12.735 1.00 90.81 84 ALA A O 1
ATOM 660 N N . ALA A 1 85 ? 4.465 7.778 -13.853 1.00 88.06 85 ALA A N 1
ATOM 661 C CA . ALA A 1 85 ? 4.118 8.887 -12.968 1.00 88.06 85 ALA A CA 1
ATOM 662 C C . ALA A 1 85 ? 2.618 9.231 -13.006 1.00 88.06 85 ALA A C 1
ATOM 664 O O . ALA A 1 85 ? 2.033 9.558 -11.978 1.00 88.06 85 ALA A O 1
ATOM 665 N N . ALA A 1 86 ? 1.975 9.164 -14.174 1.00 86.88 86 ALA A N 1
ATOM 666 C CA . ALA A 1 86 ? 0.536 9.382 -14.298 1.00 86.88 86 ALA A CA 1
ATOM 667 C C . ALA A 1 86 ? -0.268 8.275 -13.602 1.00 86.88 86 ALA A C 1
ATOM 669 O O . ALA A 1 86 ? -1.236 8.575 -12.909 1.00 86.88 86 ALA A O 1
ATOM 670 N N . LEU A 1 87 ? 0.151 7.015 -13.742 1.00 84.19 87 LEU A N 1
ATOM 671 C CA . LEU A 1 87 ? -0.437 5.890 -13.016 1.00 84.19 87 LEU A CA 1
ATOM 672 C C . LEU A 1 87 ? -0.264 6.049 -11.509 1.00 84.19 87 LEU A C 1
ATOM 674 O O . LEU A 1 87 ? -1.215 5.796 -10.779 1.00 84.19 87 LEU A O 1
ATOM 678 N N . ASP A 1 88 ? 0.901 6.502 -11.051 1.00 74.69 88 ASP A N 1
ATOM 679 C CA . ASP A 1 88 ? 1.139 6.771 -9.633 1.00 74.69 88 ASP A CA 1
ATOM 680 C C . ASP A 1 88 ? 0.209 7.877 -9.124 1.00 74.69 88 ASP A C 1
ATOM 682 O O . ASP A 1 88 ? -0.468 7.691 -8.125 1.00 74.69 88 ASP A O 1
ATOM 686 N N . ARG A 1 89 ? 0.021 8.958 -9.893 1.00 75.94 89 ARG A N 1
ATOM 687 C CA . ARG A 1 89 ? -0.958 10.013 -9.567 1.00 75.94 89 ARG A CA 1
ATOM 688 C C . ARG A 1 89 ? -2.404 9.520 -9.562 1.00 75.94 89 ARG A C 1
ATOM 690 O O . ARG A 1 89 ? -3.208 10.003 -8.774 1.00 75.94 89 ARG A O 1
ATOM 697 N N . ILE A 1 90 ? -2.770 8.596 -10.447 1.00 77.62 90 ILE A N 1
ATOM 698 C CA . ILE A 1 90 ? -4.116 8.002 -10.463 1.00 77.62 90 ILE A CA 1
ATOM 699 C C . ILE A 1 90 ? -4.301 7.078 -9.255 1.00 77.62 90 ILE A C 1
ATOM 701 O O . ILE A 1 90 ? -5.350 7.111 -8.616 1.00 77.62 90 ILE A O 1
ATOM 705 N N . LYS A 1 91 ? -3.284 6.285 -8.908 1.00 63.97 91 LYS A N 1
ATOM 706 C CA . LYS A 1 91 ? -3.269 5.479 -7.681 1.00 63.97 91 LYS A CA 1
ATOM 707 C C . LYS A 1 91 ? -3.302 6.354 -6.439 1.00 63.97 91 LYS A C 1
ATOM 709 O O . LYS A 1 91 ? -3.998 6.013 -5.490 1.00 63.97 91 LYS A O 1
ATOM 714 N N . ASP A 1 92 ? -2.641 7.506 -6.476 1.00 58.34 92 ASP A N 1
ATOM 715 C CA . ASP A 1 92 ? -2.805 8.530 -5.462 1.00 58.34 92 ASP A CA 1
ATOM 716 C C . ASP A 1 92 ? -4.269 8.963 -5.444 1.00 58.34 92 ASP A C 1
ATOM 718 O O . ASP A 1 92 ? -4.905 8.874 -4.409 1.00 58.34 92 ASP A O 1
ATOM 722 N N . MET A 1 93 ? -4.903 9.307 -6.562 1.00 62.78 93 MET A N 1
ATOM 723 C CA . MET A 1 93 ? -6.333 9.654 -6.555 1.00 62.78 93 MET A CA 1
ATOM 724 C C . MET A 1 93 ? -7.260 8.543 -6.031 1.00 62.78 93 MET A C 1
ATOM 726 O O . MET A 1 93 ? -8.351 8.859 -5.544 1.00 62.78 93 MET A O 1
ATOM 730 N N . ALA A 1 94 ? -6.852 7.270 -6.068 1.00 74.38 94 ALA A N 1
ATOM 731 C CA . ALA A 1 94 ? -7.601 6.209 -5.414 1.00 74.38 94 ALA A CA 1
ATOM 732 C C . ALA A 1 94 ? -7.633 6.470 -3.901 1.00 74.38 94 ALA A C 1
ATOM 734 O O . ALA A 1 94 ? -6.611 6.613 -3.234 1.00 74.38 94 ALA A O 1
ATOM 735 N N . ARG A 1 95 ? -8.842 6.565 -3.348 1.00 85.75 95 ARG A N 1
ATOM 736 C CA . ARG A 1 95 ? -9.064 6.736 -1.901 1.00 85.75 95 ARG A CA 1
ATOM 737 C C . ARG A 1 95 ? -9.262 5.401 -1.185 1.00 85.75 95 ARG A C 1
ATOM 739 O O . ARG A 1 95 ? -9.249 5.367 0.041 1.00 85.75 95 ARG A O 1
ATOM 746 N N . HIS A 1 96 ? -9.442 4.323 -1.947 1.00 91.25 96 HIS A N 1
ATOM 747 C CA . HIS A 1 96 ? -9.793 2.996 -1.453 1.00 91.25 96 HIS A CA 1
ATOM 748 C C . HIS A 1 96 ? -8.812 1.937 -1.958 1.00 91.25 96 HIS A C 1
ATOM 750 O O . HIS A 1 96 ? -8.219 2.084 -3.025 1.00 91.25 96 HIS A O 1
ATOM 756 N N . ASP A 1 97 ? -8.637 0.888 -1.163 1.00 93.44 97 ASP A N 1
ATOM 757 C CA . ASP A 1 97 ? -7.899 -0.321 -1.506 1.00 93.44 97 ASP A CA 1
ATOM 758 C C . ASP A 1 97 ? -8.751 -1.221 -2.411 1.00 93.44 97 ASP A C 1
ATOM 760 O O . ASP A 1 97 ? -9.894 -1.538 -2.086 1.00 93.44 97 ASP A O 1
ATOM 764 N N . GLU A 1 98 ? -8.195 -1.664 -3.537 1.00 91.19 98 GLU A N 1
ATOM 765 C CA . GLU A 1 98 ? -8.942 -2.426 -4.548 1.00 91.19 98 GLU A CA 1
ATOM 766 C C . GLU A 1 98 ? -9.425 -3.788 -4.031 1.00 91.19 98 GLU A C 1
ATOM 768 O O . GLU A 1 98 ? -10.502 -4.253 -4.407 1.00 91.19 98 GLU A O 1
ATOM 773 N N . LEU A 1 99 ? -8.660 -4.429 -3.143 1.00 94.44 99 LEU A N 1
ATOM 774 C CA . LEU A 1 99 ? -8.997 -5.759 -2.649 1.00 94.44 99 LEU A CA 1
ATOM 775 C C . LEU A 1 99 ? -10.100 -5.712 -1.590 1.00 94.44 99 LEU A C 1
ATOM 777 O O . LEU A 1 99 ? -11.047 -6.491 -1.660 1.00 94.44 99 LEU A O 1
ATOM 781 N N . THR A 1 100 ? -9.948 -4.839 -0.595 1.00 95.81 100 THR A N 1
ATOM 782 C CA . THR A 1 100 ? -10.796 -4.791 0.606 1.00 95.81 100 THR A CA 1
ATOM 783 C C . THR A 1 100 ? -11.899 -3.742 0.530 1.00 95.81 100 THR A C 1
ATOM 785 O O . THR A 1 100 ? -12.829 -3.796 1.330 1.00 95.81 100 THR A O 1
ATOM 788 N N . GLN A 1 101 ? -11.809 -2.800 -0.416 1.00 94.75 101 GLN A N 1
ATOM 789 C CA . GLN A 1 101 ? -12.697 -1.638 -0.566 1.00 94.75 101 GLN A CA 1
ATOM 790 C C . GLN A 1 101 ? -12.715 -0.692 0.647 1.00 94.75 101 GLN A C 1
ATOM 792 O O . GLN A 1 101 ? -13.492 0.260 0.677 1.00 94.75 101 GLN A O 1
ATOM 797 N N . LEU A 1 102 ? -11.843 -0.913 1.634 1.00 96.00 102 LEU A N 1
ATOM 798 C CA . LEU A 1 102 ? -11.584 0.035 2.712 1.00 96.00 102 LEU A CA 1
ATOM 799 C C . LEU A 1 102 ? -10.824 1.240 2.175 1.00 96.00 102 LEU A C 1
ATOM 801 O O . LEU A 1 102 ? -10.252 1.187 1.085 1.00 96.00 102 LEU A O 1
ATOM 805 N N . ILE A 1 103 ? -10.756 2.320 2.951 1.00 95.31 103 ILE A N 1
ATOM 806 C CA . ILE A 1 103 ? -9.859 3.411 2.583 1.00 95.31 103 ILE A CA 1
ATOM 807 C C . ILE A 1 103 ? -8.405 2.917 2.589 1.00 95.31 103 ILE A C 1
ATOM 809 O O . ILE A 1 103 ? -8.024 2.036 3.365 1.00 95.31 103 ILE A O 1
ATOM 813 N N . ASN A 1 104 ? -7.582 3.474 1.709 1.00 94.25 104 ASN A N 1
ATOM 814 C CA . ASN A 1 104 ? -6.173 3.103 1.648 1.00 94.25 104 ASN A CA 1
ATOM 815 C C . ASN A 1 104 ? -5.326 3.900 2.652 1.00 94.25 104 ASN A C 1
ATOM 817 O O . ASN A 1 104 ? -5.776 4.873 3.267 1.00 94.25 104 ASN A O 1
ATOM 821 N N . ARG A 1 105 ? -4.054 3.507 2.778 1.00 93.75 105 ARG A N 1
ATOM 822 C CA . ARG A 1 105 ? -3.052 4.185 3.611 1.00 93.75 105 ARG A CA 1
ATOM 823 C C . ARG A 1 105 ? -3.006 5.701 3.401 1.00 93.75 105 ARG A C 1
ATOM 825 O O . ARG A 1 105 ? -2.883 6.446 4.373 1.00 93.75 105 ARG A O 1
ATOM 832 N N . ARG A 1 106 ? -3.104 6.174 2.154 1.00 89.69 106 ARG A N 1
ATOM 833 C CA . ARG A 1 106 ? -3.004 7.604 1.830 1.00 89.69 106 ARG A CA 1
ATOM 834 C C . ARG A 1 106 ? -4.194 8.375 2.391 1.00 89.69 106 ARG A C 1
ATOM 836 O O . ARG A 1 106 ? -4.002 9.329 3.139 1.00 89.69 106 ARG A O 1
ATOM 843 N N . GLN A 1 107 ? -5.406 7.904 2.107 1.00 93.19 107 GLN A N 1
ATOM 844 C CA . GLN A 1 107 ? -6.629 8.501 2.629 1.00 93.19 107 GLN A CA 1
ATOM 845 C C . GLN A 1 107 ? -6.657 8.492 4.162 1.00 93.19 107 GLN A C 1
ATOM 847 O O . GLN A 1 107 ? -7.043 9.485 4.771 1.00 93.19 107 GLN A O 1
ATOM 852 N N . MET A 1 108 ? -6.214 7.400 4.787 1.00 95.81 108 MET A N 1
ATOM 853 C CA . MET A 1 108 ? -6.126 7.311 6.244 1.00 95.81 108 MET A CA 1
ATOM 854 C C . MET A 1 108 ? -5.120 8.310 6.822 1.00 95.81 108 MET A C 1
ATOM 856 O O . MET A 1 108 ? -5.389 8.936 7.841 1.00 95.81 108 MET A O 1
ATOM 860 N N . THR A 1 109 ? -3.983 8.511 6.153 1.00 94.88 109 THR A N 1
ATOM 861 C CA . THR A 1 109 ? -2.984 9.510 6.566 1.00 94.88 109 THR A CA 1
ATOM 862 C C . THR A 1 109 ? -3.574 10.922 6.571 1.00 94.88 109 THR A C 1
ATOM 864 O O . THR A 1 109 ? -3.386 11.659 7.537 1.00 94.88 109 THR A O 1
ATOM 867 N N . GLU A 1 110 ? -4.339 11.286 5.539 1.00 93.50 110 GLU A N 1
ATOM 868 C CA . GLU A 1 110 ? -5.053 12.570 5.495 1.00 93.50 110 GLU A CA 1
ATOM 869 C C . GLU A 1 110 ? -6.083 12.688 6.629 1.00 93.50 110 GLU A C 1
ATOM 871 O O . GLU A 1 110 ? -6.154 13.718 7.301 1.00 93.50 110 GLU A O 1
ATOM 876 N N . THR A 1 111 ? -6.858 11.628 6.881 1.00 94.56 111 THR A N 1
ATOM 877 C CA . THR A 1 111 ? -7.851 11.592 7.964 1.00 94.56 111 THR A CA 1
ATOM 878 C C . THR A 1 111 ? -7.195 11.743 9.341 1.00 94.56 111 THR A C 1
ATOM 880 O O . THR A 1 111 ? -7.687 12.508 10.168 1.00 94.56 111 THR A O 1
ATOM 883 N N . LEU A 1 112 ? -6.048 11.100 9.581 1.00 95.69 112 LEU A N 1
ATOM 884 C CA . LEU A 1 112 ? -5.276 11.250 10.820 1.00 95.69 112 LEU A CA 1
ATOM 885 C C . LEU A 1 112 ? -4.776 12.682 11.024 1.00 95.69 112 LEU A C 1
ATOM 887 O O . LEU A 1 112 ? -4.863 13.209 12.130 1.00 95.69 112 LEU A O 1
ATOM 891 N N . GLN A 1 113 ? -4.273 13.332 9.972 1.00 94.56 113 GLN A N 1
ATOM 892 C CA . GLN A 1 113 ? -3.823 14.726 10.051 1.00 94.56 113 GLN A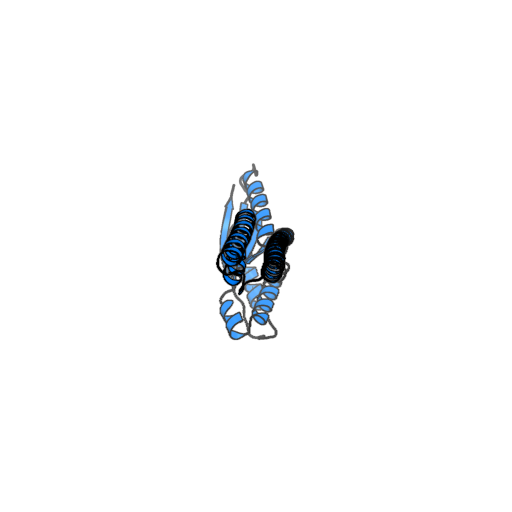 CA 1
ATOM 893 C C . GLN A 1 113 ? -4.975 15.676 10.394 1.00 94.56 113 GLN A C 1
ATOM 895 O O . GLN A 1 113 ? -4.812 16.580 11.215 1.00 94.56 113 GLN A O 1
ATOM 900 N N . GLN A 1 114 ? -6.148 15.460 9.796 1.00 92.56 114 GLN A N 1
ATOM 901 C CA . GLN A 1 114 ? -7.352 16.235 10.099 1.00 92.56 114 GLN A CA 1
ATOM 902 C C . GLN A 1 114 ? -7.804 16.031 11.548 1.00 92.56 114 GLN A C 1
ATOM 904 O O . GLN A 1 114 ? -8.146 17.005 12.221 1.00 92.56 114 GLN A O 1
ATOM 909 N N . GLU A 1 115 ? -7.765 14.790 12.032 1.00 93.62 115 GLU A N 1
ATOM 910 C CA . GLU A 1 115 ? -8.127 14.442 13.405 1.00 93.62 115 GLU A CA 1
ATOM 911 C C . GLU A 1 115 ? -7.169 15.067 14.424 1.00 93.62 115 GLU A C 1
ATOM 913 O O . GLU A 1 115 ? -7.613 15.702 15.379 1.00 93.62 115 GLU A O 1
ATOM 918 N N . LEU A 1 116 ? -5.857 14.966 14.191 1.00 92.19 116 LEU A N 1
ATOM 919 C CA . LEU A 1 116 ? -4.838 15.598 15.031 1.00 92.19 116 LEU A CA 1
ATOM 920 C C . LEU A 1 116 ? -5.019 17.118 15.081 1.00 92.19 116 LEU A C 1
ATOM 922 O O . LEU A 1 116 ? -4.999 17.704 16.161 1.00 92.19 116 LEU A O 1
ATOM 926 N N . ALA A 1 117 ? -5.266 17.758 13.935 1.00 90.94 117 ALA A N 1
ATOM 927 C CA . ALA A 1 117 ? -5.547 19.189 13.886 1.00 90.94 117 ALA A CA 1
ATOM 928 C C . ALA A 1 117 ? -6.856 19.560 14.606 1.00 90.94 117 ALA A C 1
ATOM 930 O O . ALA A 1 117 ? -6.979 20.675 15.114 1.00 90.94 117 ALA A O 1
ATOM 931 N N . ARG A 1 118 ? -7.854 18.664 14.649 1.00 89.62 118 ARG A N 1
ATOM 932 C CA . ARG A 1 118 ? -9.069 18.866 15.452 1.00 89.62 118 ARG A CA 1
ATOM 933 C C . ARG A 1 118 ? -8.729 18.862 16.941 1.00 89.62 118 ARG A C 1
ATOM 935 O O . ARG A 1 118 ? -9.001 19.860 17.598 1.00 89.62 118 ARG A O 1
ATOM 942 N N . ILE A 1 119 ? -8.046 17.815 17.406 1.00 90.00 119 ILE A N 1
ATOM 943 C CA . ILE A 1 119 ? -7.627 17.650 18.805 1.00 90.00 119 ILE A CA 1
ATOM 944 C C . ILE A 1 119 ? -6.808 18.859 19.275 1.00 90.00 119 ILE A C 1
ATOM 946 O O . ILE A 1 119 ? -7.140 19.462 20.288 1.00 90.00 119 ILE A O 1
ATOM 950 N N . GLN A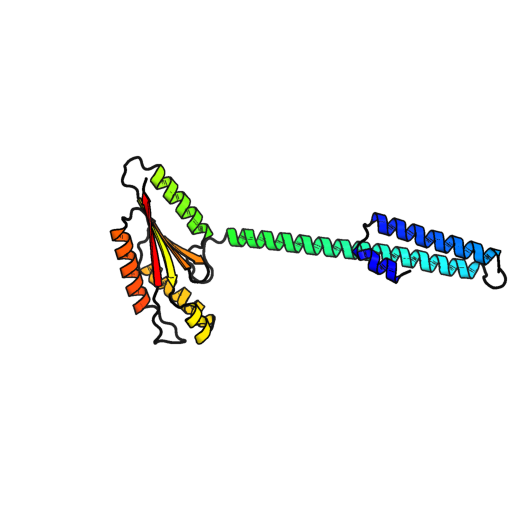 1 120 ? -5.806 19.282 18.496 1.00 87.94 120 GLN A N 1
ATOM 951 C CA . GLN A 1 120 ? -4.939 20.423 18.828 1.00 87.94 120 GLN A CA 1
ATOM 952 C C . GLN A 1 120 ? -5.679 21.768 18.899 1.00 87.94 120 GLN A C 1
ATOM 954 O O . GLN A 1 120 ? -5.262 22.665 19.627 1.00 87.94 120 GLN A O 1
ATOM 959 N N . ARG A 1 121 ? -6.756 21.945 18.121 1.00 85.44 121 ARG A N 1
ATOM 960 C CA . ARG A 1 121 ? -7.579 23.168 18.147 1.00 85.44 121 ARG A CA 1
ATOM 961 C C . ARG A 1 121 ? -8.658 23.139 19.229 1.00 85.44 121 ARG A C 1
ATOM 963 O O . ARG A 1 121 ? -9.244 24.187 19.509 1.00 85.44 121 ARG A O 1
ATOM 970 N N . GLY A 1 122 ? -8.949 21.974 19.802 1.00 77.19 122 GLY A N 1
ATOM 971 C CA . GLY A 1 122 ? -9.959 21.801 20.837 1.00 77.19 122 GLY A CA 1
ATOM 972 C C . GLY A 1 122 ? -9.619 22.617 22.084 1.00 77.19 122 GLY A C 1
ATOM 973 O O . GLY A 1 122 ? -8.708 22.286 22.830 1.00 77.19 122 GLY A O 1
ATOM 974 N N . GLN A 1 123 ? -10.375 23.686 22.344 1.00 60.19 123 GLN A N 1
ATOM 975 C CA . GLN A 1 123 ? -10.164 24.564 23.510 1.00 60.19 123 GLN A CA 1
ATOM 976 C C . GLN A 1 123 ? -10.664 23.960 24.833 1.00 60.19 123 GLN A C 1
ATOM 978 O O . GLN A 1 123 ? -10.452 24.524 25.905 1.00 60.19 123 GLN A O 1
ATOM 983 N N . ARG A 1 124 ? -11.377 22.832 24.766 1.00 57.81 124 ARG A N 1
ATOM 984 C CA . ARG A 1 124 ? -11.972 22.144 25.913 1.00 57.81 124 ARG A CA 1
ATOM 985 C C . ARG A 1 124 ? -11.212 20.838 26.099 1.00 57.81 124 ARG A C 1
ATOM 987 O O . ARG A 1 124 ? -11.537 19.861 25.430 1.00 57.81 124 ARG A O 1
ATOM 994 N N . GLY A 1 125 ? -10.181 20.845 26.947 1.00 56.06 125 GLY A N 1
ATOM 995 C CA . GLY A 1 125 ? -9.401 19.650 27.291 1.00 56.06 125 GLY A CA 1
ATOM 996 C C . GLY A 1 125 ? -10.328 18.450 27.504 1.00 56.06 125 GLY A C 1
ATOM 997 O O . GLY A 1 125 ? -11.196 18.480 28.374 1.00 56.06 125 GLY A O 1
ATOM 998 N N . GLY A 1 126 ? -10.227 17.457 26.622 1.00 63.31 126 GLY A N 1
ATOM 999 C CA . GLY A 1 126 ? -11.217 16.383 26.503 1.00 63.31 126 GLY A CA 1
ATOM 1000 C C . GLY A 1 126 ? -11.341 15.808 25.092 1.00 63.31 126 GLY A C 1
ATOM 1001 O O . GLY A 1 126 ? -11.795 14.674 24.937 1.00 63.31 126 GLY A O 1
ATOM 1002 N N . GLU A 1 127 ? -10.892 16.531 24.062 1.00 80.00 127 GLU A N 1
ATOM 1003 C CA . GLU A 1 127 ? -10.741 15.942 22.731 1.00 80.00 127 GLU A CA 1
ATOM 1004 C C . GLU A 1 127 ? -9.589 14.935 22.724 1.00 80.00 127 GLU A C 1
ATOM 1006 O O . GLU A 1 127 ? -8.441 15.261 23.016 1.00 80.00 127 GLU A O 1
ATOM 1011 N N . SER A 1 128 ? -9.908 13.688 22.397 1.00 89.56 128 SER A N 1
ATOM 1012 C CA . SER A 1 128 ? -8.924 12.627 22.222 1.00 89.56 128 SER A CA 1
ATOM 1013 C C . SER A 1 128 ? -9.326 11.733 21.062 1.00 89.56 128 SER A C 1
ATOM 1015 O O . SER A 1 128 ? -10.489 11.703 20.659 1.00 89.56 128 SER A O 1
ATOM 1017 N N . ALA A 1 129 ? -8.365 11.004 20.520 1.00 94.44 129 ALA A N 1
ATOM 1018 C CA . ALA A 1 129 ? -8.625 9.915 19.596 1.00 94.44 129 ALA A CA 1
ATOM 1019 C C . ALA A 1 129 ? -7.711 8.747 19.938 1.00 94.44 129 ALA A C 1
ATOM 1021 O O . ALA A 1 129 ? -6.596 8.939 20.424 1.00 94.44 129 ALA A O 1
ATOM 1022 N N . CYS A 1 130 ? -8.177 7.539 19.658 1.00 96.81 130 CYS A N 1
ATOM 1023 C CA . CYS A 1 130 ? -7.339 6.354 19.708 1.00 96.81 130 CYS A CA 1
ATOM 1024 C C . CYS A 1 130 ? -7.036 5.866 18.294 1.00 96.81 130 CYS A C 1
ATOM 1026 O O . CYS A 1 130 ? -7.884 5.937 17.404 1.00 96.81 130 CYS A O 1
ATOM 1028 N N . VAL A 1 131 ? -5.832 5.341 18.101 1.00 97.62 131 VAL A N 1
ATOM 1029 C CA . VAL A 1 131 ? -5.402 4.678 16.870 1.00 97.62 131 VAL A CA 1
ATOM 1030 C C . VAL A 1 131 ? -4.932 3.278 17.227 1.00 97.62 131 VAL A C 1
ATOM 1032 O O . VAL A 1 131 ? -4.186 3.111 18.190 1.00 97.62 131 VAL A O 1
ATOM 1035 N N . ALA A 1 132 ? -5.356 2.282 16.455 1.00 98.12 132 ALA A N 1
ATOM 1036 C CA . ALA A 1 132 ? -4.894 0.912 16.599 1.00 98.12 132 ALA A CA 1
ATOM 1037 C C . ALA A 1 132 ? -4.274 0.403 15.297 1.00 98.12 132 ALA A C 1
ATOM 1039 O O . ALA A 1 132 ? -4.925 0.423 14.251 1.00 98.12 132 ALA A O 1
ATOM 1040 N N . VAL A 1 133 ? -3.027 -0.060 15.375 1.00 98.00 133 VAL A N 1
ATOM 1041 C CA . VAL A 1 133 ? -2.370 -0.824 14.305 1.00 98.00 133 VAL A CA 1
ATOM 1042 C C . VAL A 1 133 ? -2.741 -2.283 14.503 1.00 98.00 133 VAL A C 1
ATOM 1044 O O . VAL A 1 133 ? -2.582 -2.795 15.607 1.00 98.00 133 VAL A O 1
ATOM 1047 N N . ILE A 1 134 ? -3.252 -2.930 13.463 1.00 98.44 134 ILE A N 1
ATOM 1048 C CA . ILE A 1 134 ? -3.786 -4.289 13.503 1.00 98.44 134 ILE A CA 1
ATOM 1049 C C . ILE A 1 134 ? -3.037 -5.144 12.480 1.00 98.44 134 ILE A C 1
ATOM 1051 O O . ILE A 1 134 ? -2.880 -4.719 11.340 1.00 98.44 134 ILE A O 1
ATOM 1055 N N . ASP A 1 135 ? -2.630 -6.348 12.869 1.00 98.12 135 ASP A N 1
ATOM 1056 C CA . ASP A 1 135 ? -1.952 -7.320 12.005 1.00 98.12 135 ASP A CA 1
ATOM 1057 C C . ASP A 1 135 ? -2.632 -8.692 12.113 1.00 98.12 135 ASP A C 1
ATOM 1059 O O . ASP A 1 135 ? -2.981 -9.124 13.216 1.00 98.12 135 ASP A O 1
ATOM 1063 N N . ILE A 1 136 ? -2.877 -9.359 10.980 1.00 97.75 136 ILE A N 1
ATOM 1064 C CA . ILE A 1 136 ? -3.528 -10.677 10.964 1.00 97.75 136 ILE A CA 1
ATOM 1065 C C . ILE A 1 136 ? -2.518 -11.761 11.352 1.00 97.75 136 ILE A C 1
ATOM 1067 O O . ILE A 1 136 ? -1.550 -12.018 10.636 1.00 97.75 136 ILE A O 1
ATOM 1071 N N . ASP A 1 137 ? -2.808 -12.491 12.429 1.00 96.62 137 ASP A N 1
ATOM 1072 C CA . ASP A 1 137 ? -1.876 -13.484 12.953 1.00 96.62 137 ASP A CA 1
ATOM 1073 C C . ASP A 1 137 ? -1.667 -14.631 11.954 1.00 96.62 137 ASP A C 1
ATOM 1075 O O . ASP A 1 137 ? -2.612 -15.217 11.417 1.00 96.62 137 ASP A O 1
ATOM 1079 N N . HIS A 1 138 ? -0.402 -15.006 11.751 1.00 94.69 138 HIS A N 1
ATOM 1080 C CA . HIS A 1 138 ? -0.002 -16.133 10.903 1.00 94.69 138 HIS A CA 1
ATOM 1081 C C . HIS A 1 138 ? -0.492 -16.051 9.443 1.00 94.69 138 HIS A C 1
ATOM 1083 O O . HIS A 1 138 ? -0.586 -17.085 8.774 1.00 94.69 138 HIS A O 1
ATOM 1089 N N . PHE A 1 139 ? -0.753 -14.855 8.904 1.00 96.75 139 PHE A N 1
ATOM 1090 C CA . PHE A 1 139 ? -1.272 -14.700 7.541 1.00 96.75 139 PHE A CA 1
ATOM 1091 C C . PHE A 1 139 ? -0.360 -15.316 6.469 1.00 96.75 139 PHE A C 1
ATOM 1093 O O . PHE A 1 139 ? -0.833 -16.000 5.558 1.00 96.75 139 PHE A O 1
ATOM 1100 N N . LYS A 1 140 ? 0.964 -15.192 6.620 1.00 95.62 140 LYS A N 1
ATOM 1101 C CA . LYS A 1 140 ? 1.921 -15.869 5.731 1.00 95.62 140 LYS A CA 1
ATOM 1102 C C . LYS A 1 140 ? 1.695 -17.386 5.652 1.00 95.62 140 LYS A C 1
ATOM 1104 O O . LYS A 1 140 ? 1.729 -17.944 4.564 1.00 95.62 140 LYS A O 1
ATOM 1109 N N . ARG A 1 141 ? 1.384 -18.052 6.772 1.00 94.94 141 ARG A N 1
ATOM 1110 C CA . ARG A 1 141 ? 1.098 -19.499 6.791 1.00 94.94 141 ARG A CA 1
ATOM 1111 C C . ARG A 1 141 ? -0.162 -19.835 5.993 1.00 94.94 141 ARG A C 1
ATOM 1113 O O . ARG A 1 141 ? -0.193 -20.880 5.348 1.00 94.94 141 ARG A O 1
ATOM 1120 N N . VAL A 1 142 ? -1.179 -18.972 6.018 1.00 94.69 142 VAL A N 1
ATOM 1121 C CA . VAL A 1 142 ? -2.383 -19.131 5.185 1.00 94.69 142 VAL A CA 1
ATOM 1122 C C . VAL A 1 142 ? -2.004 -19.081 3.707 1.00 94.69 142 VAL A C 1
ATOM 1124 O O . VAL A 1 142 ? -2.366 -19.992 2.966 1.00 94.69 142 VAL A O 1
ATOM 1127 N N . ASN A 1 143 ? -1.216 -18.085 3.295 1.00 95.94 143 ASN A N 1
ATOM 1128 C CA . ASN A 1 143 ? -0.726 -17.985 1.917 1.00 95.94 143 ASN A CA 1
ATOM 1129 C C . ASN A 1 143 ? 0.117 -19.194 1.505 1.00 95.94 143 ASN A C 1
ATOM 1131 O O . ASN A 1 143 ? -0.093 -19.742 0.427 1.00 95.94 143 ASN A O 1
ATOM 1135 N N . ASP A 1 144 ? 1.036 -19.626 2.365 1.00 96.50 144 ASP A N 1
ATOM 1136 C CA . ASP A 1 144 ? 1.952 -20.727 2.065 1.00 96.50 144 ASP A CA 1
ATOM 1137 C C . ASP A 1 144 ? 1.218 -22.083 1.991 1.00 96.50 144 ASP A C 1
ATOM 1139 O O . ASP A 1 144 ? 1.620 -22.960 1.231 1.00 96.50 144 ASP A O 1
ATOM 1143 N N . THR A 1 145 ? 0.130 -22.261 2.754 1.00 94.75 145 THR A N 1
ATOM 1144 C CA . THR A 1 145 ? -0.615 -23.536 2.830 1.00 94.75 145 THR A CA 1
ATOM 1145 C C . THR A 1 145 ? -1.765 -23.615 1.823 1.00 94.75 145 THR A C 1
ATOM 1147 O O . THR A 1 145 ? -2.013 -24.675 1.255 1.00 94.75 145 THR A O 1
ATOM 1150 N N . LEU A 1 146 ? -2.489 -22.511 1.620 1.00 94.25 146 LEU A N 1
ATOM 1151 C CA . LEU A 1 146 ? -3.740 -22.466 0.848 1.00 94.25 146 LEU A CA 1
ATOM 1152 C C . LEU A 1 146 ? -3.631 -21.603 -0.422 1.00 94.25 146 LEU A C 1
ATOM 1154 O O . LEU A 1 146 ? -4.570 -21.542 -1.216 1.00 94.25 146 LEU A O 1
ATOM 1158 N N . GLY A 1 147 ? -2.489 -20.947 -0.634 1.00 95.75 147 GLY A N 1
ATOM 1159 C CA . GLY A 1 147 ? -2.224 -20.077 -1.775 1.00 95.75 147 GLY A CA 1
ATOM 1160 C C . GLY A 1 147 ? -2.723 -18.640 -1.593 1.00 95.75 147 GLY A C 1
ATOM 1161 O O . GLY A 1 147 ? -3.573 -18.333 -0.757 1.00 95.75 147 GLY A O 1
ATOM 1162 N N . HIS A 1 148 ? -2.219 -17.740 -2.441 1.00 95.88 148 HIS A N 1
ATOM 1163 C CA . HIS A 1 148 ? -2.539 -16.308 -2.379 1.00 95.88 148 HIS A CA 1
ATOM 1164 C C . HIS A 1 148 ? -4.028 -15.991 -2.561 1.00 95.88 148 HIS A C 1
ATOM 1166 O O . HIS A 1 148 ? -4.535 -15.072 -1.928 1.00 95.88 148 HIS A O 1
ATOM 1172 N N . ALA A 1 149 ? -4.760 -16.769 -3.364 1.00 95.31 149 ALA A N 1
ATOM 1173 C CA . ALA A 1 149 ? -6.199 -16.566 -3.539 1.00 95.31 149 ALA A CA 1
ATOM 1174 C C . ALA A 1 149 ? -6.985 -16.775 -2.228 1.00 95.31 149 ALA A C 1
ATOM 1176 O O . ALA A 1 149 ? -7.953 -16.061 -1.962 1.00 95.31 149 ALA A O 1
ATOM 1177 N N . ALA A 1 150 ? -6.551 -17.723 -1.389 1.00 95.19 150 ALA A N 1
ATOM 1178 C CA . ALA A 1 150 ? -7.128 -17.937 -0.067 1.00 95.19 150 ALA A CA 1
ATOM 1179 C C . ALA A 1 150 ? -6.777 -16.784 0.887 1.00 95.19 150 ALA A C 1
ATOM 1181 O O . ALA A 1 150 ? -7.653 -16.307 1.608 1.00 95.19 150 ALA A O 1
ATOM 1182 N N . GLY A 1 151 ? -5.539 -16.281 0.843 1.00 96.81 151 GLY A N 1
ATOM 1183 C CA . GLY A 1 151 ? -5.138 -15.083 1.587 1.00 96.81 151 GLY A CA 1
ATOM 1184 C C . GLY A 1 151 ? -5.960 -13.849 1.212 1.00 96.81 151 GLY A C 1
ATOM 1185 O O . GLY A 1 151 ? -6.477 -13.157 2.086 1.00 96.81 151 GLY A O 1
ATOM 1186 N N . ASP A 1 152 ? -6.181 -13.617 -0.081 1.00 97.25 152 ASP A N 1
ATOM 1187 C CA . ASP A 1 152 ? -7.033 -12.530 -0.570 1.00 97.25 152 ASP A CA 1
ATOM 1188 C C . ASP A 1 152 ? -8.479 -12.658 -0.068 1.00 97.25 152 ASP A C 1
ATOM 1190 O O . ASP A 1 152 ? -9.105 -11.666 0.321 1.00 97.25 152 ASP A O 1
ATOM 1194 N N . ALA A 1 153 ? -9.017 -13.882 -0.029 1.00 96.31 153 ALA A N 1
ATOM 1195 C CA . ALA A 1 153 ? -10.335 -14.152 0.536 1.00 96.31 153 ALA A CA 1
ATOM 1196 C C . ALA A 1 153 ? -10.384 -13.865 2.048 1.00 96.31 153 ALA A C 1
ATOM 1198 O O . ALA A 1 153 ? -11.359 -13.269 2.521 1.00 96.31 153 ALA A O 1
ATOM 1199 N N . VAL A 1 154 ? -9.327 -14.214 2.793 1.00 96.94 154 VAL A N 1
ATOM 1200 C CA . VAL A 1 154 ? -9.187 -13.862 4.214 1.00 96.94 154 VAL A CA 1
ATOM 1201 C C . VAL A 1 154 ? -9.183 -12.350 4.396 1.00 96.94 154 VAL A C 1
ATOM 1203 O O . VAL A 1 154 ? -9.968 -11.856 5.198 1.00 96.94 154 VAL A O 1
ATOM 1206 N N . LEU A 1 155 ? -8.393 -11.601 3.622 1.00 97.88 155 LEU A N 1
ATOM 1207 C CA . LEU A 1 155 ? -8.322 -10.138 3.726 1.00 97.88 155 LEU A CA 1
ATOM 1208 C C . LEU A 1 155 ? -9.675 -9.472 3.450 1.00 97.88 155 LEU A C 1
ATOM 1210 O O . LEU A 1 155 ? -10.105 -8.599 4.205 1.00 97.88 155 LEU A O 1
ATOM 1214 N N . ARG A 1 156 ? -10.390 -9.915 2.408 1.00 96.88 156 ARG A N 1
ATOM 1215 C CA . ARG A 1 156 ? -11.748 -9.428 2.096 1.00 96.88 156 ARG A CA 1
ATOM 1216 C C . ARG A 1 156 ? -12.741 -9.731 3.211 1.00 96.88 156 ARG A C 1
ATOM 1218 O O . ARG A 1 156 ? -13.591 -8.902 3.538 1.00 96.88 156 ARG A O 1
ATOM 1225 N N . SER A 1 157 ? -12.683 -10.942 3.758 1.00 96.06 157 SER A N 1
ATOM 1226 C CA . SER A 1 157 ? -13.580 -11.376 4.828 1.00 96.06 157 SER A CA 1
ATOM 1227 C C . SER A 1 157 ? -13.280 -10.633 6.130 1.00 96.06 157 SER A C 1
ATOM 1229 O O . SER A 1 157 ? -14.201 -10.118 6.761 1.00 96.06 157 SER A O 1
ATOM 1231 N N . PHE A 1 158 ? -12.003 -10.489 6.481 1.00 97.69 158 PHE A N 1
ATOM 1232 C CA . PHE A 1 158 ? -11.538 -9.707 7.619 1.00 97.69 158 PHE A CA 1
ATOM 1233 C C . PHE A 1 158 ? -12.038 -8.266 7.537 1.00 97.69 158 PHE A C 1
ATOM 1235 O O . PHE A 1 158 ? -12.735 -7.816 8.441 1.00 97.69 158 PHE A O 1
ATOM 1242 N N . ALA A 1 159 ? -11.769 -7.576 6.424 1.00 97.31 159 ALA A N 1
ATOM 1243 C CA . ALA A 1 159 ? -12.167 -6.186 6.224 1.00 97.31 159 ALA A CA 1
ATOM 1244 C C . ALA A 1 159 ? -13.674 -5.980 6.426 1.00 97.31 159 ALA A C 1
ATOM 1246 O O . ALA A 1 159 ? -14.093 -5.071 7.138 1.00 97.31 159 ALA A O 1
ATOM 1247 N N . ARG A 1 160 ? -14.497 -6.869 5.860 1.00 96.31 160 ARG A N 1
ATOM 1248 C CA . ARG A 1 160 ? -15.959 -6.808 5.973 1.00 96.31 160 ARG A CA 1
ATOM 1249 C C . ARG A 1 160 ? -16.441 -6.954 7.417 1.00 96.31 160 ARG A C 1
ATOM 1251 O O . ARG A 1 160 ? -17.279 -6.173 7.863 1.00 96.31 160 ARG A O 1
ATOM 1258 N N . HIS A 1 161 ? -15.931 -7.949 8.142 1.00 96.56 161 HIS A N 1
ATOM 1259 C CA . HIS A 1 161 ? -16.363 -8.225 9.514 1.00 96.56 161 HIS A CA 1
ATOM 1260 C C . HIS A 1 161 ? -15.796 -7.210 10.510 1.00 96.56 161 HIS A C 1
ATOM 1262 O O . HIS A 1 161 ? -16.513 -6.792 11.416 1.00 96.56 161 HIS A O 1
ATOM 1268 N N . ALA A 1 162 ? -14.560 -6.752 10.308 1.00 96.88 162 ALA A N 1
ATOM 1269 C CA . ALA A 1 162 ? -13.961 -5.688 11.103 1.00 96.88 162 ALA A CA 1
ATOM 1270 C C . ALA A 1 162 ? -14.709 -4.358 10.914 1.00 96.88 162 ALA A C 1
ATOM 1272 O O . ALA A 1 162 ? -15.055 -3.706 11.897 1.00 96.88 162 ALA A O 1
ATOM 1273 N N . GLN A 1 163 ? -15.059 -3.996 9.675 1.00 95.69 163 GLN A N 1
ATOM 1274 C CA . GLN A 1 163 ? -15.855 -2.799 9.382 1.00 95.69 163 GLN A CA 1
ATOM 1275 C C . GLN A 1 163 ? -17.261 -2.866 10.001 1.00 95.69 163 GLN A C 1
ATOM 1277 O O . GLN A 1 163 ? -17.790 -1.850 10.444 1.00 95.69 163 GLN A O 1
ATOM 1282 N N . ALA A 1 164 ? -17.871 -4.053 10.063 1.00 94.94 164 ALA A N 1
ATOM 1283 C CA . ALA A 1 164 ? -19.168 -4.248 10.711 1.00 94.94 164 ALA A CA 1
ATOM 1284 C C . ALA A 1 164 ? -19.101 -4.174 12.252 1.00 94.94 164 ALA A C 1
ATOM 1286 O O . ALA A 1 164 ? -20.131 -3.974 12.895 1.00 94.94 164 ALA A O 1
ATOM 1287 N N . ALA A 1 165 ? -17.915 -4.335 12.847 1.00 94.50 165 ALA A N 1
ATOM 1288 C CA . ALA A 1 165 ? -17.712 -4.309 14.297 1.00 94.50 165 ALA A CA 1
ATOM 1289 C C . ALA A 1 165 ? -17.561 -2.890 14.879 1.00 94.50 165 ALA A C 1
ATOM 1291 O O . ALA A 1 165 ? -17.605 -2.713 16.107 1.00 94.50 165 ALA A O 1
ATOM 1292 N N . ILE A 1 166 ? -17.356 -1.888 14.020 1.00 95.31 166 ILE A N 1
ATOM 1293 C CA . ILE A 1 166 ? -17.054 -0.500 14.395 1.00 95.31 166 ILE A CA 1
ATOM 1294 C C . ILE A 1 166 ? -18.214 0.446 14.077 1.00 95.31 166 ILE A C 1
ATOM 1296 O O . ILE A 1 166 ? -19.146 0.114 13.344 1.00 95.31 166 ILE A O 1
ATOM 1300 N N . ARG A 1 167 ? -18.192 1.634 14.682 1.00 94.88 167 ARG A N 1
ATOM 1301 C CA . ARG A 1 167 ? -19.234 2.650 14.501 1.00 94.88 167 ARG A CA 1
ATOM 1302 C C . ARG A 1 167 ? -19.002 3.414 13.200 1.00 94.88 167 ARG A C 1
ATOM 1304 O O . ARG A 1 167 ? -17.909 3.439 12.655 1.00 94.88 167 ARG A O 1
ATOM 1311 N N . ARG A 1 168 ? -20.027 4.134 12.740 1.00 90.00 168 ARG A N 1
ATOM 1312 C CA . ARG A 1 168 ? -19.970 4.934 11.501 1.00 90.00 168 ARG A CA 1
ATOM 1313 C C . ARG A 1 168 ? -18.879 6.017 11.501 1.00 90.00 168 ARG A C 1
ATOM 1315 O O . ARG A 1 168 ? -18.407 6.384 10.434 1.00 90.00 168 ARG A O 1
ATOM 1322 N N . HIS A 1 169 ? -18.538 6.558 12.669 1.00 90.50 169 HIS A N 1
ATOM 1323 C CA . HIS A 1 169 ? -17.509 7.595 12.808 1.00 90.50 169 HIS A CA 1
ATOM 1324 C C . HIS A 1 169 ? -16.095 7.023 12.956 1.00 90.50 169 HIS A C 1
ATOM 1326 O O . HIS A 1 169 ? -15.126 7.766 12.825 1.00 90.50 169 HIS A O 1
ATOM 1332 N N . ASP A 1 170 ? -15.982 5.719 13.200 1.00 95.94 170 ASP A N 1
ATOM 1333 C CA . ASP A 1 170 ? -14.706 5.026 13.253 1.00 95.94 170 ASP A CA 1
ATOM 1334 C C . ASP A 1 170 ? -14.252 4.754 11.818 1.00 95.94 170 ASP A C 1
ATOM 1336 O O . ASP A 1 170 ? -15.060 4.489 10.924 1.00 95.94 170 ASP A O 1
ATOM 1340 N N . THR A 1 171 ? -12.949 4.824 11.582 1.00 97.00 171 THR A N 1
ATOM 1341 C CA . THR A 1 171 ? -12.392 4.644 10.240 1.00 97.00 171 THR A CA 1
ATOM 1342 C C . THR A 1 171 ? -11.428 3.473 10.244 1.00 97.00 171 THR A C 1
ATOM 1344 O O . THR A 1 171 ? -10.463 3.483 11.000 1.00 97.00 171 THR A O 1
ATOM 1347 N N . LEU A 1 172 ? -11.666 2.479 9.389 1.00 98.12 172 LEU A N 1
ATOM 1348 C CA . LEU A 1 172 ? -10.757 1.357 9.172 1.00 98.12 172 LEU A CA 1
ATOM 1349 C C . LEU A 1 172 ? -10.120 1.474 7.787 1.00 98.12 172 LEU A C 1
ATOM 1351 O O . LEU A 1 172 ? -10.802 1.717 6.791 1.00 98.12 172 LEU A O 1
ATOM 1355 N N . ALA A 1 173 ? -8.808 1.288 7.734 1.00 97.62 173 ALA A N 1
ATOM 1356 C CA . ALA A 1 173 ? -8.014 1.358 6.521 1.00 97.62 173 ALA A CA 1
ATOM 1357 C C . ALA A 1 173 ? -7.157 0.110 6.356 1.00 97.62 173 ALA A C 1
ATOM 1359 O O . ALA A 1 173 ? -6.688 -0.452 7.346 1.00 97.62 173 ALA A O 1
ATOM 1360 N N . ARG A 1 174 ? -6.865 -0.261 5.108 1.00 97.38 174 ARG A N 1
ATOM 1361 C CA . ARG A 1 174 ? -5.765 -1.188 4.827 1.00 97.38 174 ARG A CA 1
ATOM 1362 C C . ARG A 1 174 ? -4.463 -0.395 4.744 1.00 97.38 174 ARG A C 1
ATOM 1364 O O . ARG A 1 174 ? -4.319 0.487 3.892 1.00 97.38 174 ARG A O 1
ATOM 1371 N N . TRP A 1 175 ? -3.538 -0.680 5.655 1.00 95.50 175 TRP A N 1
ATOM 1372 C CA . TRP A 1 175 ? -2.288 0.064 5.804 1.00 95.50 175 TRP A CA 1
ATOM 1373 C C . TRP A 1 175 ? -1.176 -0.484 4.900 1.00 95.50 175 TRP A C 1
ATOM 1375 O O . TRP A 1 175 ? -0.450 0.284 4.267 1.00 95.50 175 TRP A O 1
ATOM 1385 N N . GLY A 1 176 ? -1.105 -1.806 4.767 1.00 90.25 176 GLY A N 1
ATOM 1386 C CA . GLY A 1 176 ? -0.172 -2.536 3.909 1.00 90.25 176 GLY A CA 1
ATOM 1387 C C . GLY A 1 176 ? -0.527 -4.021 3.920 1.00 90.25 176 GLY A C 1
ATOM 1388 O O . GLY A 1 176 ? -1.303 -4.418 4.770 1.00 90.25 176 GLY A O 1
ATOM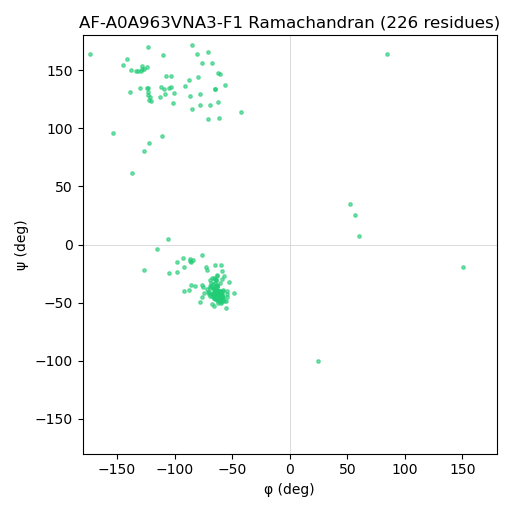 1389 N N . GLY A 1 177 ? -0.023 -4.828 2.977 1.00 93.00 177 GLY A N 1
ATOM 1390 C CA . GLY A 1 177 ? -0.137 -6.304 2.967 1.00 93.00 177 GLY A CA 1
ATOM 1391 C C . GLY A 1 177 ? -1.321 -6.900 3.752 1.00 93.00 177 GLY A C 1
ATOM 1392 O O . GLY A 1 177 ? -2.453 -6.893 3.257 1.00 93.00 177 GLY A O 1
ATOM 1393 N N . GLU A 1 178 ? -1.034 -7.373 4.969 1.00 95.75 178 GLU A N 1
ATOM 1394 C CA . GLU A 1 178 ? -1.976 -7.902 5.974 1.00 95.75 178 GLU A CA 1
ATOM 1395 C C . GLU A 1 178 ? -2.255 -6.958 7.167 1.00 95.75 178 GLU A C 1
ATOM 1397 O O . GLU A 1 178 ? -3.005 -7.310 8.075 1.00 95.75 178 GLU A O 1
ATOM 1402 N N . GLU A 1 179 ? -1.706 -5.744 7.131 1.00 97.56 179 GLU A N 1
ATOM 1403 C CA . GLU A 1 179 ? -1.813 -4.713 8.162 1.00 97.56 179 GLU A CA 1
ATOM 1404 C C . GLU A 1 179 ? -3.009 -3.774 7.923 1.00 97.56 179 GLU A C 1
ATOM 1406 O O . GLU A 1 179 ? -3.236 -3.244 6.826 1.00 97.56 179 GLU A O 1
ATOM 1411 N N . PHE A 1 180 ? -3.732 -3.471 8.996 1.00 98.44 180 PHE A N 1
ATOM 1412 C CA . PHE A 1 180 ? -4.858 -2.546 9.025 1.00 98.44 180 PHE A CA 1
ATOM 1413 C C . PHE A 1 180 ? -4.625 -1.446 10.060 1.00 98.44 180 PHE A C 1
ATOM 1415 O O . PHE A 1 180 ? -3.933 -1.632 11.059 1.00 98.44 180 PHE A O 1
ATOM 1422 N N . LEU A 1 181 ? -5.224 -0.280 9.829 1.00 98.31 181 LEU A N 1
ATOM 1423 C CA . LEU A 1 181 ? -5.205 0.829 10.776 1.00 98.31 181 LEU A CA 1
ATOM 1424 C C . LEU A 1 181 ? -6.634 1.228 11.118 1.00 98.31 181 LEU A C 1
ATOM 1426 O O . LEU A 1 181 ? -7.443 1.469 10.222 1.00 98.31 181 LEU A O 1
ATOM 1430 N N . LEU A 1 182 ? -6.931 1.319 12.409 1.00 98.25 182 LEU A N 1
ATOM 1431 C CA . LEU A 1 182 ? -8.219 1.753 12.930 1.00 98.25 182 LEU A CA 1
ATOM 1432 C C . LEU A 1 182 ? -8.056 3.097 13.639 1.00 98.25 182 LEU A C 1
ATOM 1434 O O . LEU A 1 182 ? -7.227 3.232 14.535 1.00 98.25 182 LEU A O 1
ATOM 1438 N N . LEU A 1 183 ? -8.873 4.073 13.258 1.00 97.94 183 LEU A N 1
ATOM 1439 C CA . LEU A 1 183 ? -8.999 5.363 13.922 1.00 97.94 183 LEU A CA 1
ATOM 1440 C C . LEU A 1 183 ? -10.342 5.435 14.654 1.00 97.94 183 LEU A C 1
ATOM 1442 O O . LEU A 1 183 ? -11.393 5.198 14.056 1.00 97.94 183 LEU A O 1
ATOM 1446 N N . LEU A 1 184 ? -10.287 5.808 15.931 1.00 96.88 184 LEU A N 1
ATOM 1447 C CA . LEU A 1 184 ? -11.414 5.926 16.853 1.00 96.88 184 LEU A CA 1
ATOM 1448 C C . LEU A 1 184 ? -11.472 7.362 17.405 1.00 96.88 184 LEU A C 1
ATOM 1450 O O . LEU A 1 184 ? -10.872 7.650 18.451 1.00 96.88 184 LEU A O 1
ATOM 1454 N N . PRO A 1 185 ? -12.158 8.288 16.711 1.00 94.25 185 PRO A N 1
ATOM 1455 C CA . PRO A 1 185 ? -12.343 9.655 17.185 1.00 94.25 185 PRO A CA 1
ATOM 1456 C C . PRO A 1 185 ? -13.091 9.691 18.520 1.00 94.25 185 PRO A C 1
ATOM 1458 O O . PRO A 1 185 ? -13.977 8.871 18.766 1.00 94.25 185 PRO A O 1
ATOM 1461 N N . MET A 1 186 ? -12.769 10.660 19.380 1.00 91.31 186 MET A N 1
ATOM 1462 C CA . MET A 1 186 ? -13.468 10.912 20.653 1.00 91.31 186 MET A CA 1
ATOM 1463 C C . MET A 1 186 ? -13.597 9.666 21.544 1.00 91.31 186 MET A C 1
ATOM 1465 O O . MET A 1 186 ? -14.603 9.472 22.227 1.00 91.31 186 MET A O 1
ATOM 1469 N N . THR A 1 187 ? -12.587 8.797 21.516 1.00 92.62 187 THR A N 1
ATOM 1470 C CA . THR A 1 187 ? -12.619 7.503 22.199 1.00 92.62 187 THR A CA 1
ATOM 1471 C C . THR A 1 187 ? -11.466 7.406 23.190 1.00 92.62 187 THR A C 1
ATOM 1473 O O . THR A 1 187 ? -10.307 7.602 22.830 1.00 92.62 187 THR A O 1
ATOM 1476 N N . ALA A 1 188 ? -11.791 7.088 24.445 1.00 92.38 188 ALA A N 1
ATOM 1477 C CA . ALA A 1 188 ? -10.807 6.827 25.493 1.00 92.38 188 ALA A CA 1
ATOM 1478 C C . ALA A 1 188 ? -10.167 5.431 25.327 1.00 92.38 188 ALA A C 1
ATOM 1480 O O . ALA A 1 188 ? -10.819 4.534 24.783 1.00 92.38 188 ALA A O 1
ATOM 1481 N N . PRO A 1 189 ? -8.951 5.188 25.855 1.00 93.69 189 PRO A N 1
ATOM 1482 C CA . PRO A 1 189 ? -8.213 3.945 25.621 1.00 93.69 189 PRO A CA 1
ATOM 1483 C C . PRO A 1 189 ? -8.980 2.695 26.051 1.00 93.69 189 PRO A C 1
ATOM 1485 O O . PRO A 1 189 ? -9.000 1.708 25.327 1.00 93.69 189 PRO A O 1
ATOM 1488 N N . GLN A 1 190 ? -9.683 2.752 27.187 1.00 94.94 190 GLN A N 1
ATOM 1489 C CA . GLN A 1 190 ? -10.472 1.621 27.679 1.00 94.94 190 GLN A CA 1
ATOM 1490 C C . GLN A 1 190 ? -11.601 1.246 26.706 1.00 94.94 190 GLN A C 1
ATOM 1492 O O . GLN A 1 190 ? -11.751 0.084 26.343 1.00 94.94 190 GLN A O 1
ATOM 1497 N N . ALA A 1 191 ? -12.340 2.245 26.216 1.00 94.56 191 ALA A N 1
ATOM 1498 C CA . ALA A 1 191 ? -13.407 2.034 25.243 1.00 94.56 191 ALA A CA 1
ATOM 1499 C C . ALA A 1 191 ? -12.860 1.554 23.888 1.00 94.56 191 ALA A C 1
ATOM 1501 O O . ALA A 1 191 ? -13.501 0.748 23.217 1.00 94.56 191 ALA A O 1
ATOM 1502 N N . ALA A 1 192 ? -11.671 2.016 23.489 1.00 96.25 192 ALA A N 1
ATOM 1503 C CA . ALA A 1 192 ? -10.998 1.529 22.290 1.00 96.25 192 ALA A CA 1
ATOM 1504 C C . ALA A 1 192 ? -10.590 0.052 22.419 1.00 96.25 192 ALA A C 1
ATOM 1506 O O . ALA A 1 192 ? -10.816 -0.724 21.490 1.00 96.25 192 ALA A O 1
ATOM 1507 N N . SER A 1 193 ? -10.076 -0.363 23.579 1.00 96.81 193 SER A N 1
ATOM 1508 C CA . SER A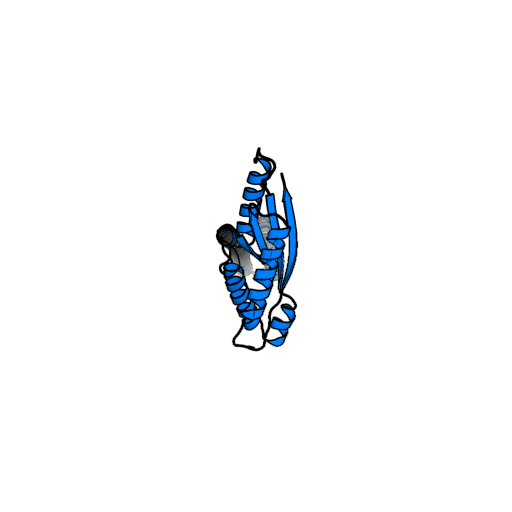 1 193 ? -9.793 -1.772 23.875 1.00 96.81 193 SER A CA 1
ATOM 1509 C C . SER A 1 193 ? -11.053 -2.640 23.800 1.00 96.81 193 SER A C 1
ATOM 1511 O O . SER A 1 193 ? -11.021 -3.710 23.196 1.00 96.81 193 SER A O 1
ATOM 1513 N N . ASP A 1 194 ? -12.190 -2.161 24.315 1.00 96.38 194 ASP A N 1
ATOM 1514 C CA . ASP A 1 194 ? -13.468 -2.884 24.221 1.00 96.38 194 ASP A CA 1
ATOM 1515 C C . ASP A 1 194 ? -13.948 -3.039 22.766 1.00 96.38 194 ASP A C 1
ATOM 1517 O O . ASP A 1 194 ? -14.533 -4.061 22.388 1.00 96.38 194 ASP A O 1
ATOM 1521 N N . VAL A 1 195 ? -13.706 -2.024 21.925 1.00 96.44 195 VAL A N 1
ATOM 1522 C CA . VAL A 1 195 ? -13.977 -2.085 20.480 1.00 96.44 195 VAL A CA 1
ATOM 1523 C C . VAL A 1 195 ? -13.095 -3.139 19.812 1.00 96.44 195 VAL A C 1
ATOM 1525 O O . VAL A 1 195 ? -13.622 -3.966 19.065 1.00 96.44 195 VAL A O 1
ATOM 1528 N N . LEU A 1 196 ? -11.792 -3.149 20.106 1.00 97.38 196 LEU A N 1
ATOM 1529 C CA . LEU A 1 196 ? -10.853 -4.130 19.560 1.00 97.38 196 LEU A CA 1
ATOM 1530 C C . LEU A 1 196 ? -11.205 -5.558 19.987 1.00 97.38 196 LEU A C 1
ATOM 1532 O O . LEU A 1 196 ? -11.221 -6.448 19.144 1.00 97.38 196 LEU A O 1
ATOM 1536 N N . GLU A 1 197 ? -11.575 -5.788 21.247 1.00 96.75 197 GLU A N 1
ATOM 1537 C CA . GLU A 1 197 ? -11.943 -7.128 21.720 1.00 96.75 197 GLU A CA 1
ATOM 1538 C C . GLU A 1 197 ? -13.265 -7.623 21.116 1.00 96.75 197 GLU A C 1
ATOM 1540 O O . GLU A 1 197 ? -13.425 -8.807 20.801 1.00 96.75 197 GLU A O 1
ATOM 1545 N N . ARG A 1 198 ? -14.238 -6.727 20.908 1.00 95.56 198 ARG A N 1
ATOM 1546 C CA . ARG A 1 198 ? -15.460 -7.065 20.162 1.00 95.56 198 ARG A CA 1
ATOM 1547 C C . ARG A 1 198 ? -15.133 -7.423 18.712 1.00 95.56 198 ARG A C 1
ATOM 1549 O O . ARG A 1 198 ? -15.611 -8.445 18.224 1.00 95.56 198 ARG A O 1
ATOM 1556 N N . MET A 1 199 ? -14.304 -6.615 18.052 1.00 96.81 199 MET A N 1
ATOM 1557 C CA . MET A 1 199 ? -13.850 -6.868 16.684 1.00 96.81 199 MET A CA 1
ATOM 1558 C C . MET A 1 199 ? -13.116 -8.210 16.582 1.00 96.81 199 MET A C 1
ATOM 1560 O O . MET A 1 199 ? -13.416 -8.996 15.687 1.00 96.81 199 MET A O 1
ATOM 1564 N N . ARG A 1 200 ? -12.213 -8.508 17.521 1.00 96.50 200 ARG A N 1
ATOM 1565 C CA . ARG A 1 200 ? -11.445 -9.759 17.579 1.00 96.50 200 ARG A CA 1
ATOM 1566 C C . ARG A 1 200 ? -12.345 -10.984 17.652 1.00 96.50 200 ARG A C 1
ATOM 1568 O O . ARG A 1 200 ? -12.163 -11.913 16.868 1.00 96.50 200 ARG A O 1
ATOM 1575 N N . ARG A 1 201 ? -13.348 -10.973 18.536 1.00 95.62 201 ARG A N 1
ATOM 1576 C CA . ARG A 1 201 ? -14.332 -12.065 18.641 1.00 95.62 201 ARG A CA 1
ATOM 1577 C C . ARG A 1 201 ? -15.148 -12.227 17.363 1.00 95.62 201 ARG A C 1
ATOM 1579 O O . ARG A 1 201 ? -15.252 -13.334 16.847 1.00 95.62 201 ARG A O 1
ATOM 1586 N N . GLN A 1 202 ? -15.653 -11.126 16.810 1.00 94.88 202 GLN A N 1
ATOM 1587 C CA . GLN A 1 202 ? -16.452 -11.158 15.586 1.00 94.88 202 GLN A CA 1
ATOM 1588 C C . GLN A 1 202 ? -15.660 -11.692 14.386 1.00 94.88 202 GLN A C 1
ATOM 1590 O O . GLN A 1 202 ? -16.164 -12.525 13.637 1.00 94.88 202 GLN A O 1
ATOM 1595 N N . VAL A 1 203 ? -14.414 -11.246 14.212 1.00 95.19 203 VAL A N 1
ATOM 1596 C CA . VAL A 1 203 ? -13.514 -11.750 13.167 1.00 95.19 203 VAL A CA 1
ATOM 1597 C C . VAL A 1 203 ? -13.258 -13.243 13.356 1.00 95.19 203 VAL A C 1
ATOM 1599 O O . VAL A 1 203 ? -13.405 -14.006 12.403 1.00 95.19 203 VAL A O 1
ATOM 1602 N N . HIS A 1 204 ? -12.942 -13.670 14.580 1.00 94.94 204 HIS A N 1
ATOM 1603 C CA . HIS A 1 204 ? -12.662 -15.070 14.884 1.00 94.94 204 HIS A CA 1
ATOM 1604 C C . HIS A 1 204 ? -13.840 -15.997 14.558 1.00 94.94 204 HIS A C 1
ATOM 1606 O O . HIS A 1 204 ? -13.650 -17.091 14.023 1.00 94.94 204 HIS A O 1
ATOM 1612 N N . GLU A 1 205 ? -15.065 -15.569 14.858 1.00 92.25 205 GLU A N 1
ATOM 1613 C CA . GLU A 1 205 ? -16.264 -16.370 14.618 1.00 92.25 205 GLU A CA 1
ATOM 1614 C C . GLU A 1 205 ? -16.669 -16.391 13.139 1.00 92.25 205 GLU A C 1
ATOM 1616 O O . GLU A 1 205 ? -16.974 -17.464 12.597 1.00 92.25 205 GLU A O 1
ATOM 1621 N N . ALA A 1 206 ? -16.649 -15.221 12.491 1.00 90.88 206 ALA A N 1
ATOM 1622 C CA . ALA A 1 206 ? -17.311 -14.991 11.212 1.00 90.88 206 ALA A CA 1
ATOM 1623 C C . ALA A 1 206 ? -16.394 -15.089 9.983 1.00 90.88 206 ALA A C 1
ATOM 1625 O O . ALA A 1 206 ? -16.879 -15.376 8.886 1.00 90.88 206 ALA A O 1
ATOM 1626 N N . VAL A 1 207 ? -15.077 -14.887 10.124 1.00 89.75 207 VAL A N 1
ATOM 1627 C CA . VAL A 1 207 ? -14.161 -15.029 8.985 1.00 89.75 207 VAL A CA 1
ATOM 1628 C C . VAL A 1 207 ? -14.036 -16.498 8.606 1.00 89.75 207 VAL A C 1
ATOM 1630 O O . VAL A 1 207 ? -13.406 -17.290 9.302 1.00 89.75 207 VAL A O 1
ATOM 1633 N N . ARG A 1 208 ? -14.638 -16.838 7.466 1.00 88.62 208 ARG A N 1
ATOM 1634 C CA . ARG A 1 208 ? -14.559 -18.140 6.799 1.00 88.62 208 ARG A CA 1
ATOM 1635 C C . ARG A 1 208 ? -14.199 -17.962 5.337 1.00 88.62 208 ARG A C 1
ATOM 1637 O O . ARG A 1 208 ? -14.551 -16.944 4.735 1.00 88.62 208 ARG A O 1
ATOM 1644 N N . ILE A 1 209 ? -13.507 -18.955 4.792 1.00 88.56 209 ILE A N 1
ATOM 1645 C CA . ILE A 1 209 ? -13.159 -19.048 3.376 1.00 88.56 209 ILE A CA 1
ATOM 1646 C C . ILE A 1 209 ? -13.512 -20.444 2.862 1.00 88.56 209 ILE A C 1
ATOM 1648 O O . ILE A 1 209 ? -13.423 -21.416 3.609 1.00 88.56 209 ILE A O 1
ATOM 1652 N N . ASP A 1 210 ? -13.874 -20.551 1.587 1.00 86.62 210 ASP A N 1
ATOM 1653 C CA . ASP A 1 210 ? -14.302 -21.827 0.994 1.00 86.62 210 ASP A CA 1
ATOM 1654 C C . ASP A 1 210 ? -13.157 -22.846 0.894 1.00 86.62 210 ASP A C 1
ATOM 1656 O O . ASP A 1 210 ? -13.387 -24.049 0.972 1.00 86.62 210 ASP A O 1
ATOM 1660 N N . ALA A 1 211 ? -11.916 -22.363 0.763 1.00 86.88 211 ALA A N 1
ATOM 1661 C CA . ALA A 1 211 ? -10.722 -23.204 0.685 1.00 86.88 211 ALA A CA 1
ATOM 1662 C C . ALA A 1 211 ? -10.465 -24.007 1.974 1.00 86.88 211 ALA A C 1
ATOM 1664 O O . ALA A 1 211 ? -9.913 -25.101 1.909 1.00 86.88 211 ALA A O 1
ATOM 1665 N N . ASP A 1 212 ? -10.864 -23.470 3.132 1.00 88.88 212 ASP A N 1
ATOM 1666 C CA . ASP A 1 212 ? -10.809 -24.156 4.424 1.00 88.88 212 ASP A CA 1
ATOM 1667 C C . ASP A 1 212 ? -11.882 -23.587 5.378 1.00 88.88 212 ASP A C 1
ATOM 1669 O O . ASP A 1 212 ? -11.652 -22.585 6.067 1.00 88.88 212 ASP A O 1
ATOM 1673 N N . PRO A 1 213 ? -13.058 -24.235 5.473 1.00 86.06 213 PRO A N 1
ATOM 1674 C CA . PRO A 1 213 ? -14.132 -23.815 6.377 1.00 86.06 213 PRO A CA 1
ATOM 1675 C C . PRO A 1 213 ? -13.775 -23.922 7.872 1.00 86.06 213 PRO A C 1
ATOM 1677 O O . PRO A 1 213 ? -14.458 -23.343 8.732 1.00 86.06 213 PRO A O 1
ATOM 1680 N N . SER A 1 214 ? -12.733 -24.691 8.201 1.00 88.56 214 SER A N 1
ATOM 1681 C CA . SER A 1 214 ? -12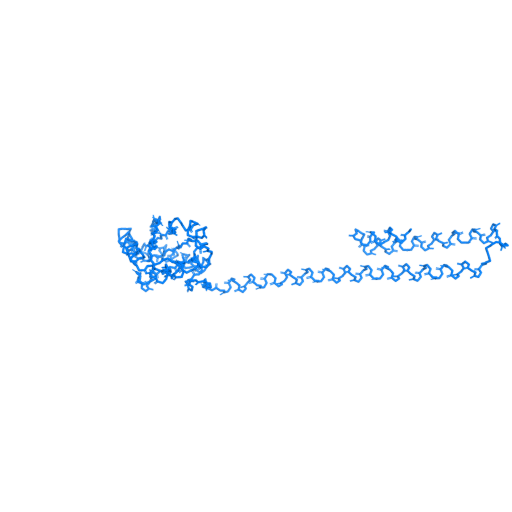.251 -24.897 9.566 1.00 88.56 214 SER A CA 1
ATOM 1682 C C . SER A 1 214 ? -11.255 -23.828 10.013 1.00 88.56 214 SER A C 1
ATOM 1684 O O . SER A 1 214 ? -11.065 -23.669 11.221 1.00 88.56 214 SER A O 1
ATOM 1686 N N . LEU A 1 215 ? -10.712 -23.037 9.080 1.00 90.38 215 LEU A N 1
ATOM 1687 C CA . LEU A 1 215 ? -9.811 -21.933 9.383 1.00 90.38 215 LEU A CA 1
ATOM 1688 C C . LEU A 1 215 ? -10.470 -20.954 10.365 1.00 90.38 215 LEU A C 1
ATOM 1690 O O . LEU A 1 215 ? -11.657 -20.623 10.273 1.00 90.38 215 LEU A O 1
ATOM 1694 N N . ARG A 1 216 ? -9.687 -20.508 11.345 1.00 91.69 216 ARG A N 1
ATOM 1695 C CA . ARG A 1 216 ? -10.031 -19.405 12.240 1.00 91.69 216 ARG A CA 1
ATOM 1696 C C . ARG A 1 216 ? -8.939 -18.369 12.134 1.00 91.69 216 ARG A C 1
ATOM 1698 O O . ARG A 1 216 ? -7.763 -18.707 12.231 1.00 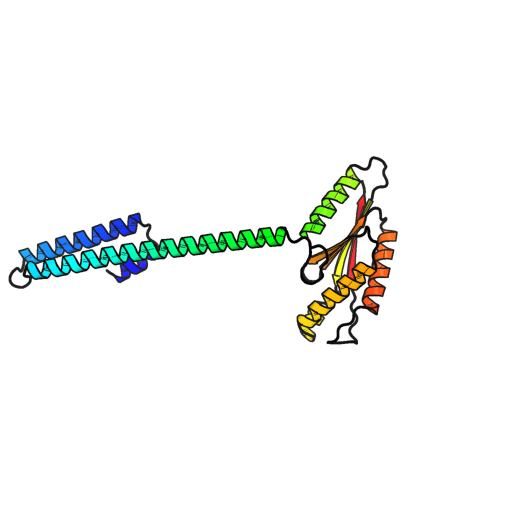91.69 216 ARG A O 1
ATOM 1705 N N . VAL A 1 217 ? -9.347 -17.125 11.948 1.00 93.69 217 VAL A N 1
ATOM 1706 C CA . VAL A 1 217 ? -8.429 -15.999 11.817 1.00 93.69 217 VAL A CA 1
ATOM 1707 C C . VAL A 1 217 ? -8.451 -15.210 13.118 1.00 93.69 217 VAL A C 1
ATOM 1709 O O . VAL A 1 217 ? -9.513 -14.962 13.688 1.00 93.69 217 VAL A O 1
ATOM 1712 N N . THR A 1 218 ? -7.274 -14.845 13.606 1.00 95.56 218 THR A N 1
ATOM 1713 C CA . THR A 1 218 ? -7.095 -13.929 14.735 1.00 95.56 218 THR A CA 1
ATOM 1714 C C . THR A 1 218 ? -6.224 -12.760 14.293 1.00 95.56 218 THR A C 1
ATOM 1716 O O . THR A 1 218 ? -5.702 -12.753 13.176 1.00 95.56 218 THR A O 1
ATOM 1719 N N . PHE A 1 219 ? -6.137 -11.732 15.128 1.00 97.62 219 PHE A N 1
ATOM 1720 C CA . PHE A 1 219 ? -5.266 -10.597 14.879 1.00 97.62 219 PHE A CA 1
ATOM 1721 C C . PHE A 1 219 ? -4.691 -10.075 16.189 1.00 97.62 219 PHE A C 1
ATOM 1723 O O . PHE A 1 219 ? -5.329 -10.162 17.246 1.00 97.62 219 PHE A O 1
ATOM 1730 N N . SER A 1 220 ? -3.531 -9.447 16.068 1.00 97.31 220 SER A N 1
ATOM 1731 C CA . SER A 1 220 ? -2.876 -8.685 17.120 1.00 97.31 220 SER A CA 1
ATOM 1732 C C . SER A 1 220 ? -3.070 -7.191 16.869 1.00 97.31 220 SER A C 1
ATOM 1734 O O . SER A 1 220 ? -3.124 -6.753 15.720 1.00 97.31 220 SER A O 1
ATOM 1736 N N . ALA A 1 221 ? -3.207 -6.391 17.933 1.00 97.62 221 ALA A N 1
ATOM 1737 C CA . ALA A 1 221 ? -3.408 -4.949 17.805 1.00 97.62 221 ALA A CA 1
ATOM 1738 C C . ALA A 1 221 ? -2.606 -4.139 18.832 1.00 97.62 221 ALA A C 1
ATOM 1740 O O . ALA A 1 221 ? -2.659 -4.412 20.030 1.00 97.62 221 ALA A O 1
ATOM 1741 N N . GLY A 1 222 ? -1.899 -3.111 18.358 1.00 97.38 222 GLY A N 1
ATOM 1742 C CA . GLY A 1 222 ? -1.221 -2.112 19.184 1.00 97.38 222 GLY A CA 1
ATOM 1743 C C . GLY A 1 222 ? -2.033 -0.821 19.247 1.00 97.38 222 GLY A C 1
ATOM 1744 O O . GLY A 1 222 ? -2.309 -0.227 18.208 1.00 97.38 222 GLY A O 1
ATOM 1745 N N . LEU A 1 223 ? -2.406 -0.387 20.454 1.00 97.44 223 LEU A N 1
ATOM 1746 C CA . LEU A 1 223 ? -3.248 0.789 20.698 1.00 97.44 223 LEU A CA 1
ATOM 1747 C C . LEU A 1 223 ? -2.415 1.988 21.176 1.00 97.44 223 LEU A C 1
ATOM 1749 O O . LEU A 1 223 ? -1.591 1.854 22.078 1.00 97.44 223 LEU A O 1
ATOM 1753 N N . ALA A 1 224 ? -2.687 3.169 20.627 1.00 96.62 224 ALA A N 1
ATOM 1754 C CA . ALA A 1 224 ? -2.132 4.443 21.072 1.00 96.62 224 ALA A CA 1
ATOM 1755 C C . ALA A 1 224 ? -3.233 5.508 21.187 1.00 96.62 224 ALA A C 1
ATOM 1757 O O . ALA A 1 224 ? -4.205 5.491 20.430 1.00 96.62 224 ALA A O 1
ATOM 1758 N N . GLN A 1 225 ? -3.069 6.453 22.115 1.00 94.88 225 GLN A N 1
ATOM 1759 C CA . GLN A 1 225 ? -3.980 7.584 22.291 1.00 94.88 225 GLN A CA 1
ATOM 1760 C C . GLN A 1 225 ? -3.289 8.893 21.908 1.00 94.88 225 GLN A C 1
ATOM 1762 O O . GLN A 1 225 ? -2.159 9.148 22.318 1.00 94.88 225 GLN A O 1
ATOM 1767 N N . ALA A 1 226 ? -4.001 9.737 21.167 1.00 90.88 226 ALA A N 1
ATOM 1768 C CA . ALA A 1 226 ? -3.682 11.144 20.983 1.00 90.88 226 ALA A CA 1
ATOM 1769 C C . ALA A 1 226 ? -4.584 11.993 21.891 1.00 90.88 226 ALA A C 1
ATOM 1771 O O . ALA A 1 226 ? -5.807 11.823 21.902 1.00 90.88 226 ALA A O 1
ATOM 1772 N N . VAL A 1 227 ? -3.971 12.906 22.639 1.00 84.81 227 VAL A N 1
ATOM 1773 C CA . VAL A 1 227 ? -4.629 13.884 23.515 1.00 84.81 227 VAL A CA 1
ATOM 1774 C C . VAL A 1 227 ? -4.105 15.284 23.186 1.00 84.81 227 VAL A C 1
ATOM 1776 O O . VAL A 1 227 ? -3.003 15.399 22.645 1.00 84.81 227 VAL A O 1
ATOM 1779 N N . ALA A 1 228 ? -4.922 16.309 23.446 1.00 76.50 228 ALA A N 1
ATOM 1780 C CA . ALA A 1 228 ? -4.558 17.718 23.272 1.00 76.50 228 ALA A CA 1
ATOM 1781 C C . ALA A 1 228 ? -3.464 18.167 24.252 1.00 76.50 228 ALA A C 1
ATOM 1783 O O . ALA A 1 228 ? -3.473 17.671 25.404 1.00 76.50 228 ALA A O 1
#

Mean predicted aligned error: 11.83 Å

pLDDT: mean 86.79, std 11.5, range [52.06, 98.44]

Secondary structure (DSSP, 8-state):
-HHHHHHHTTTS-HHHHHHHHHHHHHHHHHHHHHHHHH-TTTS-HHHHHHHHHHHHHHHHHHHHHHHHHHHHHHHHHHHHHHHHHHHHHHHHH--B-TTT-SEEHHHHHHHHHHHHHHHHH-SSTT-EEEEEEEEETTHHHHHHHH-HHHHHHHHHHHHHHHHHHS-TT-EEEEEETTEEEEEEET--HHHHHHHHHHHHHHHHHH--BTTBTT----EEEEEEEEE-

Radius of gyration: 35.07 Å; Cα contacts (8 Å, |Δi|>4): 251; chains: 1; bounding box: 71×50×91 Å

Solvent-accessible surface area (backbone atoms only — not comparable to full-atom values): 12298 Å² total; per-residue (Å²): 110,70,68,58,54,63,59,39,53,79,77,49,52,76,65,53,49,51,52,51,49,53,50,53,46,50,52,51,53,52,55,48,54,52,45,38,71,77,41,48,93,82,37,51,65,71,60,54,50,51,53,49,53,52,51,48,52,51,53,50,52,52,53,52,50,43,52,50,54,52,49,52,52,51,51,52,53,49,52,52,50,52,50,51,53,50,49,49,53,50,56,59,70,45,50,48,33,87,81,53,66,32,34,18,46,68,46,47,51,54,51,49,53,54,50,49,56,48,27,67,65,46,88,59,91,78,41,29,28,28,40,33,46,33,39,48,55,66,48,68,58,45,26,76,73,63,33,62,71,47,37,52,44,47,50,36,36,41,44,54,43,44,58,69,53,51,55,92,81,39,46,62,23,46,58,47,101,69,32,32,37,36,40,33,66,77,32,55,70,70,62,48,50,54,44,50,53,52,24,48,52,48,28,35,74,65,31,60,42,90,92,44,74,83,53,67,47,54,66,51,74,53,77,49,76,51,70,99

Sequence (228 aa):
LVVVLVFGGFSATPMQMRALCVYAVSLLGLTMLWKTQTEPARYPWTQELAHFVIAATMLTAAAYMAEMLSRLRRTLKQRAQELAAALDRIKDMARHDELTQLINRRQMTETLQQELARIQRGQRGGESACVAVIDIDHFKRVNDTLGHAAGDAVLRSFARHAQAAIRRHDTLARWGGEEFLLLLPMTAPQAASDVLERMRRQVHEAVRIDADPSLRVTFSAGLAQAVA

Nearest PDB structures (foldseek):
  7e6g-assembly1_B  TM=5.753E-01  e=8.900E-16  Pseudomonas aeruginosa
  6et7-assembly1_B  TM=7.431E-01  e=4.352E-13  Idiomarina sp. A28L
  4zmu-assembly2_D  TM=7.222E-01  e=3.497E-12  Pseudomonas aeruginosa PAO1
  5xge-assembly1_A  TM=8.738E-01  e=4.347E-10  Pseudomonas aeruginosa PAO1
  4h54-assembly1_A  TM=6.487E-01  e=2.700E-10  Escherichia coli K-12